Protein AF-C6H9Q2-F1 (afdb_monomer)

Mean predicted aligned error: 15.43 Å

Sequence (249 aa):
MHFGRDIPLNVTSSLKEGMNEISIAILWGSPEYNSKSSYAVALEILEYASLNRVRSLIQHQKSATSLDQIKHRLAGLNTDDDDISVVDDHITIDLVDPFMARVFDTPARTKFCPHMECFDIETFLMTRLSKASKGYGMAEDWKCPICGNDARPQSLIIDDFLVTVRRTLDEGKQLDVKAILVRPDGSWEPKTERNNNNNNNNRPSEPGMLKRKREDGLSITSPNNHGQQQLYPDRPSKQSSTPEVIELD

Radius of gyration: 29.66 Å; Cα contacts (8 Å, |Δi|>4): 229; chains: 1; bounding box: 78×49×86 Å

Structure (mmCIF, N/CA/C/O backbone):
data_AF-C6H9Q2-F1
#
_entry.id   AF-C6H9Q2-F1
#
loop_
_atom_site.group_PDB
_atom_site.id
_atom_site.type_symbol
_atom_site.label_atom_id
_atom_site.label_alt_id
_atom_site.label_comp_id
_atom_site.label_asym_id
_atom_site.label_entity_id
_atom_site.label_seq_id
_atom_site.pdbx_PDB_ins_code
_atom_site.Cartn_x
_atom_site.Cartn_y
_atom_site.Cartn_z
_atom_site.occupancy
_atom_site.B_iso_or_equiv
_atom_site.auth_seq_id
_atom_site.auth_comp_id
_atom_site.auth_asym_id
_atom_site.auth_atom_id
_atom_site.pdbx_PDB_model_num
ATOM 1 N N . MET A 1 1 ? 5.330 12.220 -17.090 1.00 35.50 1 MET A N 1
ATOM 2 C CA . MET A 1 1 ? 4.428 11.192 -17.654 1.00 35.50 1 MET A CA 1
ATOM 3 C C . MET A 1 1 ? 4.940 10.875 -19.040 1.00 35.50 1 MET A C 1
ATOM 5 O O . MET A 1 1 ? 4.732 11.666 -19.955 1.00 35.50 1 MET A O 1
ATOM 9 N N . HIS A 1 2 ? 5.705 9.793 -19.161 1.00 43.12 2 HIS A N 1
ATOM 10 C CA . HIS A 1 2 ? 6.201 9.314 -20.448 1.00 43.12 2 HIS A CA 1
ATOM 11 C C . HIS A 1 2 ? 5.107 8.414 -21.009 1.00 43.12 2 HIS A C 1
ATOM 13 O O . HIS A 1 2 ? 5.031 7.238 -20.674 1.00 43.12 2 HIS A O 1
ATOM 19 N N . PHE A 1 3 ? 4.202 8.984 -21.806 1.00 47.72 3 PHE A N 1
ATOM 20 C CA . PHE A 1 3 ? 3.152 8.224 -22.483 1.00 47.72 3 PHE A CA 1
ATOM 21 C C . PHE A 1 3 ? 3.778 7.280 -23.521 1.00 47.72 3 PHE A C 1
ATOM 23 O O . PHE A 1 3 ? 3.869 7.618 -24.697 1.00 47.72 3 PHE A O 1
ATOM 30 N N . GLY A 1 4 ? 4.263 6.121 -23.072 1.00 52.25 4 GLY A N 1
ATOM 31 C CA . GLY A 1 4 ? 4.613 4.961 -23.893 1.00 52.25 4 GLY A CA 1
ATOM 32 C C . GLY A 1 4 ? 5.696 5.138 -24.965 1.00 52.25 4 GLY A C 1
ATOM 33 O O . GLY A 1 4 ? 5.859 4.231 -25.773 1.00 52.25 4 GLY A O 1
ATOM 34 N N . ARG A 1 5 ? 6.418 6.267 -25.009 1.00 59.53 5 ARG A N 1
ATOM 35 C CA . ARG A 1 5 ? 7.476 6.511 -26.010 1.00 59.53 5 ARG A CA 1
ATOM 36 C C . ARG A 1 5 ? 8.813 5.855 -25.663 1.00 59.53 5 ARG A C 1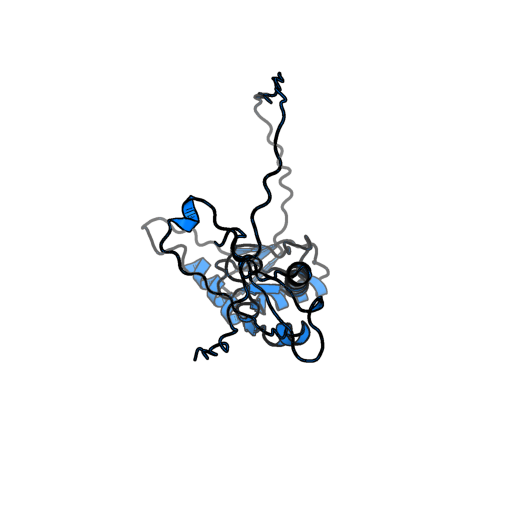
ATOM 38 O O . ARG A 1 5 ? 9.486 5.384 -26.570 1.00 59.53 5 ARG A O 1
ATOM 45 N N . ASP A 1 6 ? 9.143 5.762 -24.377 1.00 70.31 6 ASP A N 1
ATOM 46 C CA . ASP A 1 6 ? 10.471 5.349 -23.899 1.00 70.31 6 ASP A CA 1
ATOM 47 C C . ASP A 1 6 ? 10.375 4.059 -23.067 1.00 70.31 6 ASP A C 1
ATOM 49 O O . ASP A 1 6 ? 10.794 3.998 -21.912 1.00 70.31 6 ASP A O 1
ATOM 53 N N . ILE A 1 7 ? 9.724 3.034 -23.622 1.00 72.25 7 ILE A N 1
ATOM 54 C CA . ILE A 1 7 ? 9.545 1.755 -22.931 1.00 72.25 7 ILE A CA 1
ATOM 55 C C . ILE A 1 7 ? 10.798 0.884 -23.154 1.00 72.25 7 ILE A C 1
ATOM 57 O O . ILE A 1 7 ? 11.154 0.638 -24.309 1.00 72.25 7 ILE A O 1
ATOM 61 N N . PRO A 1 8 ? 11.458 0.380 -22.092 1.00 79.62 8 PRO A N 1
ATOM 62 C CA . PRO A 1 8 ? 12.656 -0.446 -22.227 1.00 79.62 8 PRO A CA 1
ATOM 63 C C . PRO A 1 8 ? 12.335 -1.769 -22.920 1.00 79.62 8 PRO A C 1
ATOM 65 O O . PRO A 1 8 ? 11.372 -2.431 -22.554 1.00 79.62 8 PRO A O 1
ATOM 68 N N . LEU A 1 9 ? 13.151 -2.194 -23.885 1.00 83.38 9 LEU A N 1
ATOM 69 C CA . LEU A 1 9 ? 12.973 -3.471 -24.579 1.00 83.38 9 LEU A CA 1
ATOM 70 C C . LEU A 1 9 ? 13.688 -4.604 -23.829 1.00 83.38 9 LEU A C 1
ATOM 72 O O . LEU A 1 9 ? 14.908 -4.581 -23.686 1.00 83.38 9 LEU A O 1
ATOM 76 N N . ASN A 1 10 ? 12.950 -5.637 -23.411 1.00 83.81 10 ASN A N 1
ATOM 77 C CA . ASN A 1 10 ? 13.569 -6.856 -22.890 1.00 83.81 10 ASN A CA 1
ATOM 78 C C . ASN A 1 10 ? 14.133 -7.695 -24.049 1.00 83.81 10 ASN A C 1
ATOM 80 O O . ASN A 1 10 ? 13.378 -8.267 -24.835 1.00 83.81 10 ASN A O 1
ATOM 84 N N . VAL A 1 11 ? 15.462 -7.779 -24.126 1.00 88.56 11 VAL A N 1
ATOM 85 C CA . VAL A 1 11 ? 16.187 -8.548 -25.149 1.00 88.56 11 VAL A CA 1
ATOM 86 C C . VAL A 1 11 ? 16.779 -9.856 -24.622 1.00 88.56 11 VAL A C 1
ATOM 88 O O . VAL A 1 11 ? 17.439 -10.556 -25.381 1.00 88.56 11 VAL A O 1
ATOM 91 N N . THR A 1 12 ? 16.545 -10.225 -23.354 1.00 88.69 12 THR A N 1
ATOM 92 C CA . THR A 1 12 ? 17.210 -11.363 -22.688 1.00 88.69 12 THR A CA 1
ATOM 93 C C . THR A 1 12 ? 17.071 -12.669 -23.471 1.00 88.69 12 THR A C 1
ATOM 95 O O . THR A 1 12 ? 18.031 -13.424 -23.571 1.00 88.69 12 THR A O 1
ATOM 98 N N . SER A 1 13 ? 15.904 -12.921 -24.069 1.00 89.88 13 SER A N 1
ATOM 99 C CA . SER A 1 13 ? 15.643 -14.137 -24.859 1.00 89.88 13 SER A CA 1
ATOM 100 C C . SER A 1 13 ? 16.361 -14.187 -26.215 1.00 89.88 13 SER A C 1
ATOM 102 O O . SER A 1 13 ? 16.471 -15.261 -26.801 1.00 89.88 13 SER A O 1
ATOM 104 N N . SER A 1 14 ? 16.863 -13.050 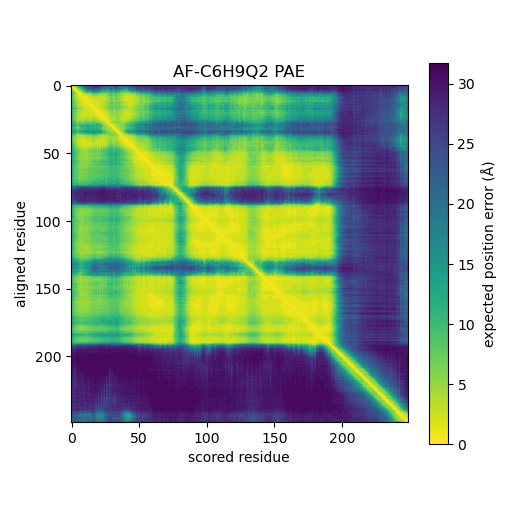-26.701 1.00 90.56 14 SER A N 1
ATOM 105 C CA . SER A 1 14 ? 17.593 -12.926 -27.969 1.00 90.56 14 SER A CA 1
ATOM 106 C C . SER A 1 14 ? 19.112 -12.984 -27.792 1.00 90.56 14 SER A C 1
ATOM 108 O O . SER A 1 14 ? 19.839 -13.019 -28.785 1.00 90.56 14 SER A O 1
ATOM 110 N N . LEU A 1 15 ? 19.602 -12.959 -26.549 1.00 91.31 15 LEU A N 1
ATOM 111 C CA . LEU A 1 15 ? 21.027 -13.017 -26.241 1.00 91.31 15 LEU A CA 1
ATOM 112 C C . LEU A 1 15 ? 21.529 -14.465 -26.252 1.00 91.31 15 LEU A C 1
ATOM 114 O O . LEU A 1 15 ? 20.826 -15.393 -25.855 1.00 91.31 15 LEU A O 1
ATOM 118 N N . LYS A 1 16 ? 22.782 -14.646 -26.669 1.00 93.75 16 LYS A N 1
ATOM 119 C CA . LYS A 1 16 ? 23.509 -15.923 -26.614 1.00 93.75 16 LYS A CA 1
ATOM 120 C C . LYS A 1 16 ? 24.782 -15.794 -25.785 1.00 93.75 16 LYS A C 1
ATOM 122 O O . LYS A 1 16 ? 25.284 -14.691 -25.576 1.00 93.75 16 LYS A O 1
ATOM 127 N N . GLU A 1 17 ? 25.324 -16.926 -25.351 1.00 93.25 17 GLU A N 1
ATOM 128 C CA . GLU A 1 17 ? 26.641 -16.961 -24.718 1.00 93.25 17 GLU A CA 1
ATOM 129 C C . GLU A 1 17 ? 27.721 -16.456 -25.694 1.00 93.25 17 GLU A C 1
ATOM 131 O O . GLU A 1 17 ? 27.736 -16.818 -26.875 1.00 93.25 17 GLU A O 1
ATOM 136 N N . GLY A 1 18 ? 28.615 -15.595 -25.202 1.00 93.31 18 GLY A N 1
ATOM 137 C CA . GLY A 1 18 ? 29.685 -14.984 -25.990 1.00 93.31 18 GLY A CA 1
ATOM 138 C C . GLY A 1 18 ? 29.321 -13.625 -26.598 1.00 93.31 18 GLY A C 1
ATOM 139 O O . GLY A 1 18 ? 28.537 -12.852 -26.046 1.00 93.31 18 GLY A O 1
ATOM 140 N N . MET A 1 19 ? 29.954 -13.294 -27.726 1.00 93.25 19 MET A N 1
ATOM 141 C CA . MET A 1 19 ? 29.803 -11.986 -28.364 1.00 93.25 19 MET A CA 1
ATOM 142 C C . MET A 1 19 ? 28.428 -11.858 -29.036 1.00 93.25 19 MET A C 1
ATOM 144 O O . MET A 1 19 ? 28.057 -12.658 -29.902 1.00 93.25 19 MET A O 1
ATOM 148 N N . ASN A 1 20 ? 27.686 -10.828 -28.631 1.00 93.81 20 ASN A N 1
ATOM 149 C CA . ASN A 1 20 ? 26.414 -10.425 -29.221 1.00 93.81 20 ASN A CA 1
ATOM 150 C C . ASN A 1 20 ? 26.630 -9.132 -30.019 1.00 93.81 20 ASN A C 1
ATOM 152 O O . ASN A 1 20 ? 27.333 -8.235 -29.559 1.00 93.81 20 ASN A O 1
ATOM 156 N N . GLU A 1 21 ? 26.026 -9.037 -31.201 1.00 93.12 21 GLU A N 1
ATOM 157 C CA . GLU A 1 21 ? 26.035 -7.827 -32.027 1.00 93.12 21 GLU A CA 1
ATOM 158 C C . GLU A 1 21 ? 24.661 -7.160 -31.936 1.00 93.12 21 GLU A C 1
ATOM 160 O O . GLU A 1 21 ? 23.638 -7.812 -32.150 1.00 93.12 21 GLU A O 1
ATOM 165 N N . ILE A 1 22 ? 24.636 -5.869 -31.599 1.00 89.69 22 ILE A N 1
ATOM 166 C CA . ILE A 1 22 ? 23.410 -5.072 -31.509 1.00 89.69 22 ILE A CA 1
ATOM 167 C C . ILE A 1 22 ? 23.459 -4.014 -32.607 1.00 89.69 22 ILE A C 1
ATOM 169 O O . ILE A 1 22 ? 24.333 -3.149 -32.606 1.00 89.69 22 ILE A O 1
ATOM 173 N N . SER A 1 23 ? 22.501 -4.065 -33.530 1.00 90.12 23 SER A N 1
ATOM 174 C CA . SER A 1 23 ? 22.334 -3.058 -34.579 1.00 90.12 23 SER A CA 1
ATOM 175 C C . SER A 1 23 ? 21.111 -2.196 -34.279 1.00 90.12 23 SER A C 1
ATOM 177 O O . SER A 1 23 ? 20.007 -2.711 -34.113 1.00 90.12 23 SER A O 1
ATOM 179 N N . ILE A 1 24 ? 21.298 -0.878 -34.232 1.00 86.88 24 ILE A N 1
ATOM 180 C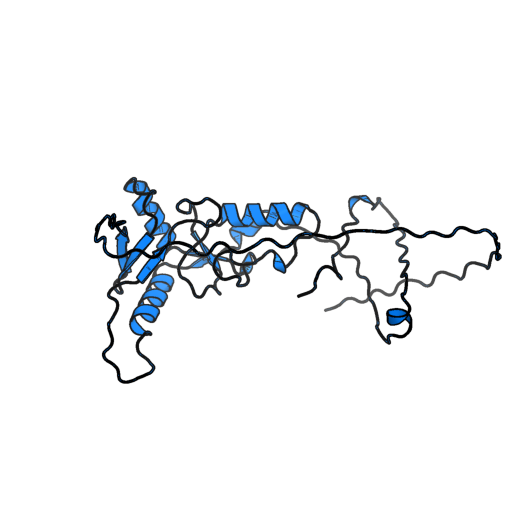 CA . ILE A 1 24 ? 20.225 0.091 -33.986 1.00 86.88 24 ILE A CA 1
ATOM 181 C C . ILE A 1 24 ? 19.947 0.829 -35.293 1.00 86.88 24 ILE A C 1
ATOM 183 O O . ILE A 1 24 ? 20.832 1.482 -35.845 1.00 86.88 24 ILE A O 1
ATOM 187 N N . ALA A 1 25 ? 18.713 0.738 -35.781 1.00 86.12 25 ALA A N 1
ATOM 188 C CA . ALA A 1 25 ? 18.245 1.487 -36.940 1.00 86.12 25 ALA A CA 1
ATOM 189 C C . ALA A 1 25 ? 17.204 2.514 -36.489 1.00 86.12 25 ALA A C 1
ATOM 191 O O . ALA A 1 25 ? 16.165 2.148 -35.940 1.00 86.12 25 ALA A O 1
ATOM 192 N N . ILE A 1 26 ? 17.481 3.797 -36.724 1.00 80.06 26 ILE A N 1
ATOM 193 C CA . ILE A 1 26 ? 16.557 4.886 -36.397 1.00 80.06 26 ILE A CA 1
ATOM 194 C C . ILE A 1 26 ? 15.863 5.330 -37.683 1.00 80.06 26 ILE A C 1
ATOM 196 O O . ILE A 1 26 ? 16.513 5.750 -38.641 1.00 80.06 26 ILE A O 1
ATOM 200 N N . LEU A 1 27 ? 14.536 5.226 -37.699 1.00 81.69 27 LEU A N 1
ATOM 201 C CA . LEU A 1 27 ? 13.697 5.666 -38.810 1.00 81.69 27 LEU A CA 1
ATOM 202 C C . LEU A 1 27 ? 13.157 7.064 -38.497 1.00 81.69 27 LEU A C 1
ATOM 204 O O . LEU A 1 27 ? 12.251 7.220 -37.682 1.00 81.69 27 LEU A O 1
ATOM 208 N N . TRP A 1 28 ? 13.738 8.081 -39.129 1.00 81.25 28 TRP A N 1
ATOM 209 C CA . TRP A 1 28 ? 13.386 9.482 -38.902 1.00 81.25 28 TRP A CA 1
ATOM 210 C C . TRP A 1 28 ? 12.170 9.903 -39.731 1.00 81.25 28 TRP A C 1
ATOM 212 O O . TRP A 1 28 ? 12.144 9.702 -40.946 1.00 81.25 28 TRP A O 1
ATOM 222 N N . GLY A 1 29 ? 11.187 10.539 -39.091 1.00 78.94 29 GLY A N 1
ATOM 223 C CA . GLY A 1 29 ? 10.161 11.314 -39.784 1.00 78.94 29 GLY A CA 1
ATOM 224 C C . GLY A 1 29 ? 10.672 12.706 -40.168 1.00 78.94 29 GLY A C 1
ATOM 225 O O . GLY A 1 29 ? 11.705 13.174 -39.685 1.00 78.94 29 GLY A O 1
ATOM 226 N N . SER A 1 30 ? 9.948 13.402 -41.050 1.00 75.12 30 SER A N 1
ATOM 227 C CA . SER A 1 30 ? 10.293 14.776 -41.460 1.00 75.12 30 SER A CA 1
ATOM 228 C C . SER A 1 30 ? 10.415 15.781 -40.292 1.00 75.12 30 SER A C 1
ATOM 230 O O . SER A 1 30 ? 11.273 16.662 -40.378 1.00 75.12 30 SER A O 1
ATOM 232 N N . PRO A 1 31 ? 9.610 15.696 -39.211 1.00 73.62 31 PRO A N 1
ATOM 233 C CA . PRO A 1 31 ? 9.773 16.545 -38.028 1.00 73.62 31 PRO A CA 1
ATOM 234 C C . PRO A 1 31 ? 11.037 16.231 -37.216 1.00 73.62 31 PRO A C 1
ATOM 236 O O . PRO A 1 31 ? 11.728 17.151 -36.785 1.00 73.62 31 PRO A O 1
ATOM 239 N N . GLU A 1 32 ? 11.351 14.950 -37.016 1.00 73.94 32 GLU A N 1
ATOM 240 C CA . GLU A 1 32 ? 12.472 14.493 -36.189 1.00 73.94 32 GLU A CA 1
ATOM 241 C C . GLU A 1 32 ? 13.815 14.675 -36.902 1.00 73.94 32 GLU A C 1
ATOM 243 O O . GLU A 1 32 ? 14.800 15.033 -36.271 1.00 73.94 32 GLU A O 1
ATOM 248 N N . TYR A 1 33 ? 13.849 14.526 -38.230 1.00 69.12 33 TYR A N 1
ATOM 249 C CA . TYR A 1 33 ? 15.051 14.786 -39.030 1.00 69.12 33 TYR A CA 1
ATOM 250 C C . TYR A 1 33 ? 15.525 16.245 -38.930 1.00 69.12 33 TYR A C 1
ATOM 252 O O . TYR A 1 33 ? 16.716 16.532 -39.014 1.00 69.12 33 TYR A O 1
ATOM 260 N N . ASN A 1 34 ? 14.583 17.177 -38.753 1.00 71.31 34 ASN A N 1
ATOM 261 C CA . ASN A 1 34 ? 14.873 18.602 -38.615 1.00 71.31 34 ASN A CA 1
ATOM 262 C C . ASN A 1 34 ? 14.981 19.051 -37.150 1.00 71.31 34 ASN A C 1
ATOM 264 O O . ASN A 1 34 ? 15.233 20.233 -36.891 1.00 71.31 34 ASN A O 1
ATOM 268 N N . SER A 1 35 ? 14.784 18.149 -36.183 1.00 74.19 35 SER A N 1
ATOM 269 C CA . SER A 1 35 ? 14.972 18.478 -34.777 1.00 74.19 35 SER A CA 1
ATOM 270 C C . SER A 1 35 ? 16.458 18.383 -34.415 1.00 74.19 35 SER A C 1
ATOM 272 O O . SER A 1 35 ? 17.199 17.536 -34.902 1.00 74.19 35 SER A O 1
ATOM 274 N N . LYS A 1 36 ? 16.925 19.261 -33.523 1.00 76.62 36 LYS A N 1
ATOM 275 C CA . LYS A 1 36 ? 18.276 19.173 -32.936 1.00 76.62 36 LYS A CA 1
ATOM 276 C C . LYS A 1 36 ? 18.321 18.173 -31.770 1.00 76.62 36 LYS A C 1
ATOM 278 O O . LYS A 1 36 ? 19.043 18.395 -30.802 1.00 76.62 36 LYS A O 1
ATOM 283 N N . SER A 1 37 ? 17.477 17.144 -31.795 1.00 78.19 37 SER A N 1
ATOM 284 C CA . SER A 1 37 ? 17.332 16.213 -30.677 1.00 78.19 37 SER A CA 1
ATOM 285 C C . SER A 1 37 ? 18.452 15.176 -30.695 1.00 78.19 37 SER A C 1
ATOM 287 O O . SER A 1 37 ? 18.689 14.528 -31.710 1.00 78.19 37 SER A O 1
ATOM 289 N N . SER A 1 38 ? 19.111 14.995 -29.553 1.00 79.94 38 SER A N 1
ATOM 290 C CA . SER A 1 38 ? 20.045 13.890 -29.330 1.00 79.94 38 SER A CA 1
ATOM 291 C C . SER A 1 38 ? 19.308 12.698 -28.730 1.00 79.94 38 SER A C 1
ATOM 293 O O . SER A 1 38 ? 18.418 12.872 -27.898 1.00 79.94 38 SER A O 1
ATOM 295 N N . TYR A 1 39 ? 19.708 11.494 -29.129 1.00 79.56 39 TYR A N 1
ATOM 296 C CA . TYR A 1 39 ? 19.169 10.233 -28.625 1.00 79.56 39 TYR A CA 1
ATOM 297 C C . TYR A 1 39 ? 20.320 9.397 -28.079 1.00 79.56 39 TYR A C 1
ATOM 299 O O . TYR A 1 39 ? 21.421 9.420 -28.630 1.00 79.56 39 TYR A O 1
ATOM 307 N N . ALA A 1 40 ? 20.056 8.658 -27.009 1.00 85.69 40 ALA A N 1
ATOM 308 C CA . ALA A 1 40 ? 20.995 7.728 -26.404 1.00 85.69 40 ALA A CA 1
ATOM 309 C C . ALA A 1 40 ? 20.314 6.371 -26.227 1.00 85.69 40 ALA A C 1
ATOM 311 O O . ALA A 1 40 ? 19.095 6.296 -26.062 1.00 85.69 40 ALA A O 1
ATOM 312 N N . VAL A 1 41 ? 21.108 5.305 -26.266 1.00 86.00 41 VAL A N 1
ATOM 313 C CA . VAL A 1 41 ? 20.663 3.940 -25.985 1.00 86.00 41 VAL A CA 1
ATOM 314 C C . VAL A 1 41 ? 21.606 3.353 -24.947 1.00 86.00 41 VAL A C 1
ATOM 316 O O . VAL A 1 41 ? 22.820 3.476 -25.084 1.00 86.00 41 VAL A O 1
ATOM 319 N N . ALA A 1 42 ? 21.037 2.719 -23.927 1.00 89.44 42 ALA A N 1
ATOM 320 C CA . ALA A 1 42 ? 21.767 1.984 -22.905 1.00 89.44 42 ALA A CA 1
ATOM 321 C C . ALA A 1 42 ? 21.306 0.523 -22.906 1.00 89.44 42 ALA A C 1
ATOM 323 O O . ALA A 1 42 ? 20.133 0.231 -23.151 1.00 89.44 42 ALA A O 1
ATOM 324 N N . LEU A 1 43 ? 22.241 -0.388 -22.641 1.00 88.69 43 LEU A N 1
ATOM 325 C CA . LEU A 1 43 ? 21.958 -1.792 -22.376 1.00 88.69 43 LEU A CA 1
ATOM 326 C C . LEU A 1 43 ? 22.285 -2.056 -20.910 1.00 88.69 43 LEU A C 1
ATOM 328 O O . LEU A 1 43 ? 23.428 -1.893 -20.495 1.00 88.69 43 LEU A O 1
ATOM 332 N N . GLU A 1 44 ? 21.285 -2.480 -20.148 1.00 88.12 44 GLU A N 1
ATOM 333 C CA . GLU A 1 44 ? 21.419 -2.730 -18.717 1.00 88.12 44 GLU A CA 1
ATOM 334 C C . GLU A 1 44 ? 21.111 -4.191 -18.399 1.00 88.12 44 GLU A C 1
ATOM 336 O O . GLU A 1 44 ? 20.209 -4.803 -18.979 1.00 88.12 44 GLU A O 1
ATOM 341 N N . ILE A 1 45 ? 21.857 -4.747 -17.447 1.00 86.75 45 ILE A N 1
ATOM 342 C CA . ILE A 1 45 ? 21.556 -6.042 -16.844 1.00 86.75 45 ILE A CA 1
ATOM 343 C C . ILE A 1 45 ? 20.837 -5.757 -15.532 1.00 86.75 45 ILE A C 1
ATOM 345 O O . ILE A 1 45 ? 21.385 -5.107 -14.646 1.00 86.75 45 ILE A O 1
ATOM 349 N N . LEU A 1 46 ? 19.605 -6.246 -15.417 1.00 82.94 46 LEU A N 1
ATOM 350 C CA . LEU A 1 46 ? 18.775 -6.040 -14.238 1.00 82.94 46 LEU A CA 1
ATOM 351 C C . LEU A 1 46 ? 18.683 -7.327 -13.422 1.00 82.94 46 LEU A C 1
ATOM 353 O O . LEU A 1 46 ? 18.407 -8.399 -13.961 1.00 82.94 46 LEU A O 1
ATOM 357 N N . GLU A 1 47 ? 18.846 -7.200 -12.108 1.00 80.75 47 GLU A N 1
ATOM 358 C CA . GLU A 1 47 ? 18.518 -8.247 -11.145 1.00 80.75 47 GLU A CA 1
ATOM 359 C C . GLU A 1 47 ? 17.228 -7.871 -10.408 1.00 80.75 47 GLU A C 1
ATOM 361 O O . GLU A 1 47 ? 17.081 -6.761 -9.891 1.00 80.75 47 GLU A O 1
ATOM 366 N N . TYR A 1 48 ? 16.272 -8.799 -10.351 1.00 77.94 48 TYR A N 1
ATOM 367 C CA . TYR A 1 48 ? 15.008 -8.579 -9.655 1.00 77.94 48 TYR A CA 1
ATOM 368 C C . TYR A 1 48 ? 15.074 -9.140 -8.237 1.00 77.94 48 TYR A C 1
ATOM 370 O O . TYR A 1 48 ? 15.312 -10.331 -8.033 1.00 77.94 48 TYR A O 1
ATOM 378 N N . ALA A 1 49 ? 14.785 -8.295 -7.247 1.00 81.44 49 ALA A N 1
ATOM 379 C CA . ALA A 1 49 ? 14.615 -8.755 -5.876 1.00 81.44 49 ALA A CA 1
ATOM 380 C C . ALA A 1 49 ? 13.446 -9.751 -5.786 1.00 81.44 49 ALA A C 1
ATOM 382 O O . ALA A 1 49 ? 12.357 -9.509 -6.312 1.00 81.44 49 ALA A O 1
ATOM 383 N N . SER A 1 50 ? 13.655 -10.860 -5.073 1.00 84.50 50 SER A N 1
ATOM 384 C CA . SER A 1 50 ? 12.579 -11.813 -4.795 1.00 84.50 50 SER A CA 1
ATOM 385 C C . SER A 1 50 ? 11.471 -11.160 -3.966 1.00 84.50 50 SER A C 1
ATOM 387 O O . SER A 1 50 ? 11.720 -10.243 -3.179 1.00 84.50 50 SER A O 1
ATOM 389 N N . LEU A 1 51 ? 10.243 -11.675 -4.071 1.00 84.12 51 LEU A N 1
ATOM 390 C CA . LEU A 1 51 ? 9.119 -11.180 -3.271 1.00 84.12 51 LEU A CA 1
ATOM 391 C C . LEU A 1 51 ? 9.428 -11.215 -1.765 1.00 84.12 51 LEU A C 1
ATOM 393 O O . LEU A 1 51 ? 9.128 -10.267 -1.050 1.00 84.12 51 LEU A O 1
ATOM 397 N N . ASN A 1 52 ? 10.103 -12.262 -1.287 1.00 87.44 52 ASN A N 1
ATOM 398 C CA . ASN A 1 52 ? 10.519 -12.362 0.114 1.00 87.44 52 ASN A CA 1
ATOM 399 C C . ASN A 1 52 ? 11.510 -11.260 0.504 1.00 87.44 52 ASN A C 1
ATOM 401 O O . ASN A 1 52 ? 11.405 -10.695 1.592 1.00 87.44 52 ASN A O 1
ATOM 405 N N . ARG A 1 53 ? 12.452 -10.928 -0.388 1.00 88.19 53 ARG A N 1
ATOM 406 C CA . ARG A 1 53 ? 13.398 -9.835 -0.158 1.00 88.19 53 ARG A CA 1
ATOM 407 C C . ARG A 1 53 ? 12.699 -8.480 -0.143 1.00 88.19 53 ARG A C 1
ATOM 409 O O . ARG A 1 53 ? 13.048 -7.639 0.676 1.00 88.19 53 ARG A O 1
ATOM 416 N N . VAL A 1 54 ? 11.720 -8.284 -1.022 1.00 87.81 54 VAL A N 1
ATOM 417 C CA . VAL A 1 54 ? 10.876 -7.085 -1.055 1.00 87.81 54 VAL A CA 1
ATOM 418 C C . VAL A 1 54 ? 10.079 -6.953 0.242 1.00 87.81 54 VAL A C 1
ATOM 420 O O . VAL A 1 54 ? 10.126 -5.900 0.869 1.00 87.81 54 VAL A O 1
ATOM 423 N N . ARG A 1 55 ? 9.421 -8.027 0.696 1.00 88.88 55 ARG A N 1
ATOM 424 C CA . ARG A 1 55 ? 8.673 -8.040 1.963 1.00 88.88 55 ARG A CA 1
ATOM 425 C C . ARG A 1 55 ? 9.554 -7.666 3.154 1.00 88.88 55 ARG A C 1
ATOM 427 O O . ARG A 1 55 ? 9.123 -6.884 3.989 1.00 88.88 55 ARG A O 1
ATOM 434 N N . SER A 1 56 ? 10.795 -8.158 3.212 1.00 89.06 56 SER A N 1
ATOM 435 C CA . SER A 1 56 ? 11.701 -7.849 4.328 1.00 89.06 56 SER A CA 1
ATOM 436 C C . SER A 1 56 ? 12.194 -6.399 4.370 1.00 89.06 56 SER A C 1
ATOM 438 O O . SER A 1 56 ? 12.789 -5.993 5.365 1.00 89.06 56 SER A O 1
ATOM 440 N N . LEU A 1 57 ? 11.967 -5.615 3.311 1.00 88.62 57 LEU A N 1
ATOM 441 C CA . LEU A 1 57 ? 12.277 -4.182 3.275 1.00 88.62 57 LEU A CA 1
ATOM 442 C C . LEU A 1 57 ? 11.124 -3.304 3.771 1.00 88.62 57 LEU A C 1
ATOM 444 O O . LEU A 1 57 ? 11.348 -2.127 4.053 1.00 88.62 57 LEU A O 1
ATOM 448 N N . ILE A 1 58 ? 9.909 -3.850 3.858 1.00 94.94 58 ILE A N 1
ATOM 449 C CA . ILE A 1 58 ? 8.725 -3.099 4.270 1.00 94.94 58 ILE A CA 1
ATOM 450 C C . ILE A 1 58 ? 8.803 -2.871 5.775 1.00 94.94 58 ILE A C 1
ATOM 452 O O . ILE A 1 58 ? 8.930 -3.808 6.563 1.00 94.94 58 ILE A O 1
ATOM 456 N N . GLN A 1 59 ? 8.760 -1.603 6.169 1.00 95.19 59 GLN A N 1
ATOM 457 C CA . GLN A 1 59 ? 8.904 -1.214 7.566 1.00 95.19 59 GLN A CA 1
ATOM 458 C C . GLN A 1 59 ? 7.563 -1.259 8.293 1.00 95.19 59 GLN A C 1
ATOM 460 O O . GLN A 1 59 ? 6.507 -1.068 7.696 1.00 95.19 59 GLN A O 1
ATOM 465 N N . HIS A 1 60 ? 7.616 -1.450 9.607 1.00 97.19 60 HIS A N 1
ATOM 466 C CA . HIS A 1 60 ? 6.452 -1.323 10.473 1.00 97.19 60 HIS A CA 1
ATOM 467 C C . HIS A 1 60 ? 6.356 0.099 11.026 1.00 97.19 60 HIS A C 1
ATOM 469 O O . HIS A 1 60 ? 7.313 0.620 11.608 1.00 97.19 60 HIS A O 1
ATOM 475 N N . GLN A 1 61 ? 5.191 0.720 10.862 1.00 97.75 61 GLN A N 1
ATOM 476 C CA . GLN A 1 61 ? 4.822 1.928 11.581 1.00 97.75 61 GLN A CA 1
ATOM 477 C C . GLN A 1 61 ? 4.159 1.526 12.896 1.00 97.75 61 GLN A C 1
ATOM 479 O O . GLN A 1 61 ? 3.111 0.885 12.905 1.00 97.75 61 GLN A O 1
ATOM 484 N N . LYS A 1 62 ? 4.756 1.960 14.008 1.00 98.12 62 LYS A N 1
ATOM 485 C CA . LYS A 1 62 ? 4.237 1.700 15.353 1.00 98.12 62 LYS A CA 1
ATOM 486 C C . LYS A 1 62 ? 2.846 2.306 15.528 1.00 98.12 62 LYS A C 1
ATOM 488 O O . LYS A 1 62 ? 2.612 3.440 15.110 1.00 98.12 62 LYS A O 1
ATOM 493 N N . SER A 1 63 ? 1.985 1.627 16.287 1.00 97.44 63 SER A N 1
ATOM 494 C CA . SER A 1 63 ? 0.622 2.093 16.576 1.00 97.44 63 SER A CA 1
ATOM 495 C C . SER A 1 63 ? 0.589 3.503 17.173 1.00 97.44 63 SER A C 1
ATOM 497 O O . SER A 1 63 ? -0.271 4.294 16.807 1.00 97.44 63 SER A O 1
ATOM 499 N N . ALA A 1 64 ? 1.554 3.852 18.035 1.00 96.81 64 ALA A N 1
ATOM 500 C CA . ALA A 1 64 ? 1.660 5.191 18.622 1.00 96.81 64 ALA A CA 1
ATOM 501 C C . ALA A 1 64 ? 1.759 6.294 17.554 1.00 96.81 64 ALA A C 1
ATOM 503 O O . ALA A 1 64 ? 1.077 7.306 17.655 1.00 96.81 64 ALA A O 1
ATOM 504 N N . THR A 1 65 ? 2.529 6.067 16.485 1.00 96.94 65 THR A N 1
ATOM 505 C CA . THR A 1 65 ? 2.663 7.022 15.379 1.00 96.94 65 THR A CA 1
ATOM 506 C C . THR A 1 65 ? 1.349 7.191 14.621 1.00 96.94 65 THR A C 1
ATOM 508 O O . THR A 1 65 ? 0.975 8.315 14.293 1.00 96.94 65 THR A O 1
ATOM 511 N N . SER A 1 66 ? 0.625 6.098 14.365 1.00 95.94 66 SER A N 1
ATOM 512 C CA . SER A 1 66 ? -0.699 6.157 13.732 1.00 95.94 66 SER A CA 1
ATOM 513 C C . SER A 1 66 ? -1.692 6.917 14.612 1.00 95.94 66 SER A C 1
ATOM 515 O O . SER A 1 66 ? -2.388 7.804 14.129 1.00 95.94 66 SER A O 1
ATOM 517 N N . LEU A 1 67 ? -1.707 6.640 15.917 1.00 95.81 67 LEU A N 1
ATOM 518 C CA . LEU A 1 67 ? -2.573 7.321 16.879 1.00 95.81 67 LEU A CA 1
ATOM 519 C C . LEU A 1 67 ? -2.257 8.817 16.996 1.00 95.81 67 LEU A C 1
ATOM 521 O O . LEU A 1 67 ? -3.179 9.626 17.056 1.00 95.81 67 LEU A O 1
ATOM 525 N N . ASP A 1 68 ? -0.984 9.209 16.970 1.00 94.75 68 ASP A N 1
ATOM 526 C CA . ASP A 1 68 ? -0.594 10.622 16.986 1.00 94.75 68 ASP A CA 1
ATOM 527 C C . ASP A 1 68 ? -1.037 11.351 15.707 1.00 94.75 68 ASP A C 1
ATOM 529 O O . ASP A 1 68 ? -1.521 12.481 15.777 1.00 94.75 68 ASP A O 1
ATOM 533 N N . GLN A 1 69 ? -0.973 10.691 14.543 1.00 93.69 69 GLN A N 1
ATOM 534 C CA . GLN A 1 69 ? -1.526 11.232 13.293 1.00 93.69 69 GLN A CA 1
ATOM 535 C C . GLN A 1 69 ? -3.047 11.418 13.375 1.00 93.69 69 GLN A C 1
ATOM 537 O O . GLN A 1 69 ? -3.566 12.423 12.892 1.00 93.69 69 GLN A O 1
ATOM 542 N N . ILE A 1 70 ? -3.765 10.478 13.995 1.00 92.38 70 ILE A N 1
ATOM 543 C CA . ILE A 1 70 ? -5.219 10.564 14.197 1.00 92.38 70 ILE A CA 1
ATOM 544 C C . ILE A 1 70 ? -5.564 11.723 15.133 1.00 92.38 70 ILE A C 1
ATOM 546 O O . ILE A 1 70 ? -6.390 12.565 14.785 1.00 92.38 70 ILE A O 1
ATOM 550 N N . LYS A 1 71 ? -4.878 11.823 16.277 1.00 91.50 71 LYS A N 1
ATOM 551 C CA . LYS A 1 71 ? -5.028 12.941 17.220 1.00 91.50 71 LYS A CA 1
ATOM 552 C C . LYS A 1 71 ? -4.794 14.283 16.542 1.00 91.50 71 LYS A C 1
ATOM 554 O O . LYS A 1 71 ? -5.582 15.202 16.730 1.00 91.50 71 LYS A O 1
ATOM 559 N N . HIS A 1 72 ? -3.745 14.389 15.726 1.00 89.06 72 HIS A N 1
ATOM 560 C CA . HIS A 1 72 ? -3.456 15.618 14.997 1.00 89.06 72 HIS A CA 1
ATOM 561 C C . HIS A 1 72 ? -4.560 15.966 13.991 1.00 89.06 72 HIS A C 1
ATOM 563 O O . HIS A 1 72 ? -4.886 17.137 13.844 1.00 89.06 72 HIS A O 1
ATOM 569 N N . ARG A 1 73 ? -5.164 14.990 13.299 1.00 88.19 73 ARG A N 1
ATOM 570 C CA . ARG A 1 73 ? -6.303 15.254 12.396 1.00 88.19 73 ARG A CA 1
ATOM 571 C C . ARG A 1 73 ? -7.523 15.767 13.153 1.00 88.19 73 ARG A C 1
ATOM 573 O O . ARG A 1 73 ? -8.140 16.725 12.709 1.00 88.19 73 ARG A O 1
ATOM 580 N N . LEU A 1 74 ? -7.827 15.161 14.298 1.00 86.88 74 LEU A N 1
ATOM 581 C CA . LEU A 1 74 ? -8.956 15.553 15.145 1.00 86.88 74 LEU A CA 1
ATOM 582 C C . LEU A 1 74 ? -8.741 16.931 15.790 1.00 86.88 74 LEU A C 1
ATOM 584 O O . LEU A 1 74 ? -9.682 17.703 15.928 1.00 86.88 74 LEU A O 1
ATOM 588 N N . ALA A 1 75 ? -7.495 17.274 16.131 1.00 81.69 75 ALA A N 1
ATOM 589 C CA . ALA A 1 75 ? -7.134 18.592 16.652 1.00 81.69 75 ALA A CA 1
ATOM 590 C C . ALA A 1 75 ? -7.019 19.672 15.556 1.00 81.69 75 ALA A C 1
ATOM 592 O O . ALA A 1 75 ? -7.333 20.832 15.809 1.00 81.69 75 ALA A O 1
ATOM 593 N N . GLY A 1 76 ? -6.560 19.293 14.358 1.00 63.16 76 GLY A N 1
ATOM 594 C CA . GLY A 1 76 ? -6.167 20.168 13.248 1.00 63.16 76 GLY A CA 1
ATOM 595 C C . GLY A 1 76 ? -7.268 20.522 12.246 1.00 63.16 76 GLY A C 1
ATOM 596 O O . GLY A 1 76 ? -6.986 21.217 11.277 1.00 63.16 76 GLY A O 1
ATOM 597 N N . LEU A 1 77 ? -8.519 20.124 12.485 1.00 57.44 77 LEU A N 1
ATOM 598 C CA . LEU A 1 77 ? -9.686 20.735 11.830 1.00 57.44 77 LEU A CA 1
ATOM 599 C C . LEU A 1 77 ? -9.945 22.190 12.306 1.00 57.44 77 LEU A C 1
ATOM 601 O O . LEU A 1 77 ? -10.958 22.768 11.939 1.00 57.44 77 LEU A O 1
ATOM 605 N N . ASN A 1 78 ? -9.044 22.785 13.109 1.00 52.09 78 ASN A N 1
ATOM 606 C CA . ASN A 1 78 ? -9.287 23.991 13.915 1.00 52.09 78 ASN A CA 1
ATOM 607 C C . ASN A 1 78 ? -8.230 25.112 13.775 1.00 52.09 78 ASN A C 1
ATOM 609 O O . ASN A 1 78 ? -7.954 25.790 14.764 1.00 52.09 78 ASN A O 1
A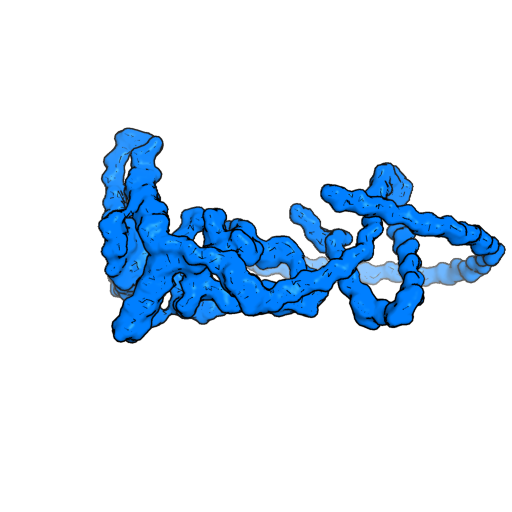TOM 613 N N . THR A 1 79 ? -7.568 25.304 12.626 1.00 48.16 79 THR A N 1
ATOM 614 C CA . THR A 1 79 ? -6.525 26.358 12.527 1.00 48.16 79 THR A CA 1
ATOM 615 C C . THR A 1 79 ? -6.708 27.406 11.439 1.00 48.16 79 THR A C 1
ATOM 617 O O . THR A 1 79 ? -5.775 28.165 11.224 1.00 48.16 79 THR A O 1
ATOM 620 N N . ASP A 1 80 ? -7.877 27.517 10.814 1.00 51.28 80 ASP A N 1
ATOM 621 C CA . ASP A 1 80 ? -8.238 28.722 10.062 1.00 51.28 80 ASP A CA 1
ATOM 622 C C . ASP A 1 80 ? -9.726 29.027 10.288 1.00 51.28 80 ASP A C 1
ATOM 624 O O . ASP A 1 80 ? -10.585 28.224 9.937 1.00 51.28 80 ASP A O 1
ATOM 628 N N . ASP A 1 81 ? -9.980 30.213 10.839 1.00 46.34 81 ASP A N 1
ATOM 629 C CA . ASP A 1 81 ? -11.263 30.911 10.996 1.00 46.34 81 ASP A CA 1
ATOM 630 C C . ASP A 1 81 ? -12.056 30.734 12.311 1.00 46.34 81 ASP A C 1
ATOM 632 O O . ASP A 1 81 ? -12.224 29.646 12.860 1.00 46.34 81 ASP A O 1
ATOM 636 N N . ASP A 1 82 ? -12.518 31.881 12.811 1.00 53.62 82 ASP A N 1
ATOM 637 C CA . ASP A 1 82 ? -13.142 32.183 14.110 1.00 53.62 82 ASP A CA 1
ATOM 638 C C . ASP A 1 82 ? -14.590 31.640 14.230 1.00 53.62 82 ASP A C 1
ATOM 640 O O . ASP A 1 82 ? -15.496 32.327 14.707 1.00 53.62 82 ASP A O 1
ATOM 644 N N . ASP A 1 83 ? -14.835 30.397 13.811 1.00 52.28 83 ASP A N 1
ATOM 645 C CA . ASP A 1 83 ? -16.160 29.768 13.846 1.00 52.28 83 ASP A CA 1
ATOM 646 C C . ASP A 1 83 ? -16.215 28.569 14.807 1.00 52.28 83 ASP A C 1
ATOM 648 O O . ASP A 1 83 ? -15.268 27.798 14.956 1.00 52.28 83 ASP A O 1
ATOM 652 N N . ILE A 1 84 ? -17.358 28.425 15.490 1.00 48.81 84 ILE A N 1
ATOM 653 C CA . ILE A 1 84 ? -17.691 27.331 16.420 1.00 48.81 84 ILE A CA 1
ATOM 654 C C . ILE A 1 84 ? -17.195 25.979 15.876 1.00 48.81 84 ILE A C 1
ATOM 656 O O . ILE A 1 84 ? -17.736 25.439 14.910 1.00 48.81 84 ILE A O 1
ATOM 660 N N . SER A 1 85 ? -16.175 25.414 16.524 1.00 51.41 85 SER A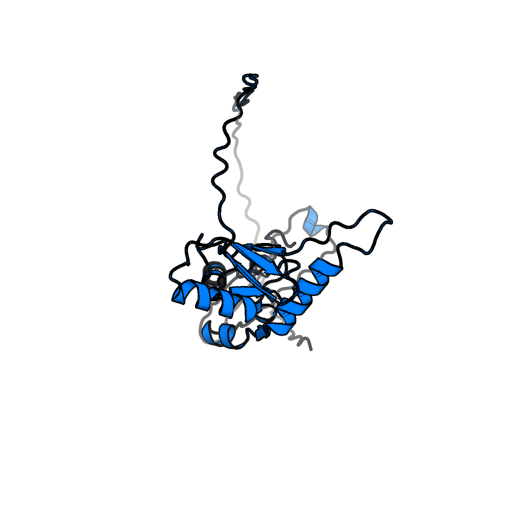 N 1
ATOM 661 C CA . SER A 1 85 ? -15.592 24.141 16.121 1.00 51.41 85 SER A CA 1
ATOM 662 C C . SER A 1 85 ? -16.435 22.972 16.622 1.00 51.41 85 SER A C 1
ATOM 664 O O . SER A 1 85 ? -16.579 22.725 17.822 1.00 51.41 85 SER A O 1
ATOM 666 N N . VAL A 1 86 ? -16.987 22.206 15.683 1.00 53.34 86 VAL A N 1
ATOM 667 C CA . VAL A 1 86 ? -17.469 20.854 15.968 1.00 53.34 86 VAL A CA 1
ATOM 668 C C . VAL A 1 86 ? -16.228 19.974 16.071 1.00 53.34 86 VAL A C 1
ATOM 670 O O . VAL A 1 86 ? -15.672 19.555 15.059 1.00 53.34 86 VAL A O 1
ATOM 673 N N . VAL A 1 87 ? -15.757 19.732 17.296 1.00 61.16 87 VAL A N 1
ATOM 674 C CA . VAL A 1 87 ? -14.746 18.700 17.545 1.00 61.16 87 VAL A CA 1
ATOM 675 C C . VAL A 1 87 ? -15.402 17.367 17.212 1.00 61.16 87 VAL A C 1
ATOM 677 O O . VAL A 1 87 ? -16.254 16.897 17.967 1.00 61.16 87 VAL A O 1
ATOM 680 N N . ASP A 1 88 ? -15.046 16.791 16.066 1.00 70.44 88 ASP A N 1
ATOM 681 C CA . ASP A 1 88 ? -15.436 15.420 15.763 1.00 70.44 88 ASP A CA 1
ATOM 682 C C . ASP A 1 88 ? -14.828 14.524 16.849 1.00 70.44 88 ASP A C 1
ATOM 684 O O . ASP A 1 88 ? -13.644 14.634 17.184 1.00 70.44 88 ASP A O 1
ATOM 688 N N . ASP A 1 89 ? -15.646 13.690 17.484 1.00 87.75 89 ASP A N 1
ATOM 689 C CA . ASP A 1 89 ? -15.204 12.870 18.613 1.00 87.75 89 ASP A CA 1
ATOM 690 C C . ASP A 1 89 ? -14.436 11.624 18.149 1.00 87.75 89 ASP A C 1
ATOM 692 O O . ASP A 1 89 ? -13.860 10.903 18.970 1.00 87.75 89 ASP A O 1
ATOM 696 N N . HIS A 1 90 ? -14.408 11.382 16.837 1.00 92.50 90 HIS A N 1
ATOM 697 C CA . HIS A 1 90 ? -13.735 10.263 16.202 1.00 92.50 90 HIS A CA 1
ATOM 698 C C . HIS A 1 90 ? -13.413 10.544 14.726 1.00 92.50 90 HIS A C 1
ATOM 700 O O . HIS A 1 90 ? -13.993 11.420 14.099 1.00 92.50 90 HIS A O 1
ATOM 706 N N . ILE A 1 91 ? -12.507 9.759 14.139 1.00 94.00 91 ILE A N 1
ATOM 707 C CA . ILE A 1 91 ? -12.415 9.611 12.680 1.00 94.00 91 ILE A CA 1
ATOM 708 C C . ILE A 1 91 ? -13.022 8.278 12.258 1.00 94.00 91 ILE A C 1
ATOM 710 O O . ILE A 1 91 ? -12.906 7.284 12.974 1.00 94.00 91 ILE A O 1
ATOM 714 N N . THR A 1 92 ? -13.627 8.224 11.075 1.00 96.25 92 THR A N 1
ATOM 715 C CA . THR A 1 92 ? -13.933 6.940 10.430 1.00 96.25 92 THR A CA 1
ATOM 716 C C . THR A 1 92 ? -12.706 6.466 9.646 1.00 96.25 92 THR A C 1
ATOM 718 O O . THR A 1 92 ? -12.124 7.260 8.913 1.00 96.25 92 THR A O 1
ATOM 721 N N . ILE A 1 93 ? -12.335 5.188 9.770 1.00 97.69 93 ILE A N 1
ATOM 722 C CA . ILE A 1 93 ? -11.339 4.530 8.907 1.00 97.69 93 ILE A CA 1
ATOM 723 C C . ILE A 1 93 ? -11.992 3.327 8.231 1.00 97.69 93 ILE A C 1
ATOM 725 O O . ILE A 1 93 ? -12.476 2.423 8.919 1.00 97.69 93 ILE A O 1
ATOM 729 N N . ASP A 1 94 ? -11.957 3.292 6.900 1.00 97.81 94 ASP A N 1
ATOM 730 C CA . ASP A 1 94 ? -12.382 2.129 6.124 1.00 97.81 94 ASP A CA 1
ATOM 731 C C . ASP A 1 94 ? -11.323 1.015 6.171 1.00 97.81 94 ASP A C 1
ATOM 733 O O . ASP A 1 94 ? -10.117 1.242 6.035 1.00 97.81 94 ASP A O 1
ATOM 737 N N . LEU A 1 95 ? -11.789 -0.219 6.364 1.00 98.25 95 LEU A N 1
ATOM 738 C CA . LEU A 1 95 ? -10.960 -1.420 6.492 1.00 98.25 95 LEU A CA 1
ATOM 739 C C . LEU A 1 95 ? -10.960 -2.291 5.229 1.00 98.25 95 LEU A C 1
ATOM 741 O O . LEU A 1 95 ? -10.210 -3.264 5.147 1.00 98.25 95 LEU A O 1
ATOM 745 N N . VAL A 1 96 ? -11.828 -1.985 4.262 1.00 97.62 96 VAL A N 1
ATOM 746 C CA . VAL A 1 96 ? -12.019 -2.796 3.056 1.00 97.62 96 VAL A CA 1
ATOM 747 C C . VAL A 1 96 ? -10.872 -2.569 2.077 1.00 97.62 96 VAL A C 1
ATOM 749 O O . VAL A 1 96 ? -10.657 -1.460 1.594 1.00 97.62 96 VAL A O 1
ATOM 752 N N . ASP A 1 97 ? -10.171 -3.645 1.734 1.00 97.94 97 ASP A N 1
ATOM 753 C CA . ASP A 1 97 ? -9.128 -3.616 0.723 1.00 97.94 97 ASP A CA 1
ATOM 754 C C . ASP A 1 97 ? -9.720 -3.373 -0.683 1.00 97.94 97 ASP A C 1
ATOM 756 O O . ASP A 1 97 ? -10.647 -4.086 -1.094 1.00 97.94 97 ASP A O 1
ATOM 760 N N . PRO A 1 98 ? -9.170 -2.422 -1.465 1.00 96.31 98 PRO A N 1
ATOM 761 C CA . PRO A 1 98 ? -9.669 -2.094 -2.800 1.00 96.31 98 PRO A CA 1
ATOM 762 C C . PRO A 1 98 ? -9.529 -3.217 -3.839 1.00 96.31 98 PRO A C 1
ATOM 764 O O . PRO A 1 98 ? -10.146 -3.123 -4.900 1.00 96.31 98 PRO A O 1
ATOM 767 N N . PHE A 1 99 ? -8.728 -4.259 -3.589 1.00 93.81 99 PHE A N 1
ATOM 768 C CA . PHE A 1 99 ? -8.526 -5.361 -4.536 1.00 93.81 99 PHE A CA 1
ATOM 769 C C . PHE A 1 99 ? -9.350 -6.603 -4.188 1.00 93.81 99 PHE A C 1
ATOM 771 O O . PHE A 1 99 ? -9.847 -7.283 -5.083 1.00 93.81 99 PHE A O 1
ATOM 778 N N . MET A 1 100 ? -9.497 -6.903 -2.900 1.00 95.00 100 MET A N 1
ATOM 779 C CA . MET A 1 100 ? -10.181 -8.089 -2.396 1.00 95.00 100 MET A CA 1
ATOM 780 C C . MET A 1 100 ? -11.650 -7.831 -2.047 1.00 95.00 100 MET A C 1
ATOM 782 O O . MET A 1 100 ? -12.390 -8.794 -1.852 1.00 95.00 100 MET A O 1
ATOM 786 N N . ALA A 1 101 ? -12.070 -6.563 -1.935 1.00 94.94 101 ALA A N 1
ATOM 787 C CA . ALA A 1 101 ? -13.419 -6.161 -1.517 1.00 94.94 101 ALA A CA 1
ATOM 788 C C . ALA A 1 101 ? -13.858 -6.764 -0.163 1.00 94.94 101 ALA A C 1
ATOM 790 O O . ALA A 1 101 ? -15.044 -6.972 0.096 1.00 94.94 101 ALA A O 1
ATOM 791 N N . ARG A 1 102 ? -12.885 -7.031 0.713 1.00 95.94 102 ARG A N 1
ATOM 792 C CA . ARG A 1 102 ? -13.045 -7.492 2.099 1.00 95.94 102 ARG A CA 1
ATOM 793 C C . ARG A 1 102 ? -11.978 -6.838 2.968 1.00 95.94 102 ARG A C 1
ATOM 795 O O . ARG A 1 102 ? -11.058 -6.222 2.437 1.00 95.94 102 ARG A O 1
ATOM 802 N N . VAL A 1 103 ? -12.068 -7.008 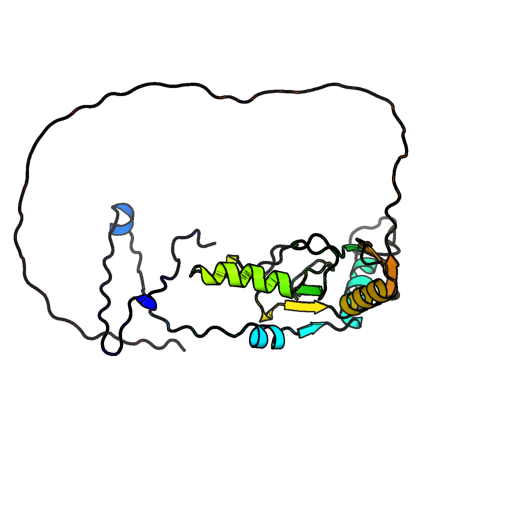4.282 1.00 97.19 103 VAL A N 1
ATOM 803 C CA . VAL A 1 103 ? -11.025 -6.533 5.197 1.00 97.19 103 VAL A CA 1
ATOM 804 C C . VAL A 1 103 ? -9.661 -7.128 4.812 1.00 97.19 103 VAL A C 1
ATOM 806 O O . VAL A 1 103 ? -9.566 -8.329 4.532 1.00 97.19 103 VAL A O 1
ATOM 809 N N . PHE A 1 104 ? -8.627 -6.278 4.769 1.00 97.94 104 PHE A N 1
ATOM 810 C CA . PHE A 1 104 ? -7.241 -6.677 4.492 1.00 97.94 104 PHE A CA 1
ATOM 811 C C . PHE A 1 104 ? -6.746 -7.762 5.463 1.00 97.94 104 PHE A C 1
ATOM 813 O O . PHE A 1 104 ? -7.199 -7.838 6.607 1.00 97.94 104 PHE A O 1
ATOM 820 N N . ASP A 1 105 ? -5.786 -8.589 5.041 1.00 97.81 105 ASP A N 1
ATOM 821 C CA . ASP A 1 105 ? -5.126 -9.534 5.951 1.00 97.81 105 ASP A CA 1
ATOM 822 C C . ASP A 1 105 ? -3.898 -8.893 6.590 1.00 97.81 105 ASP A C 1
ATOM 824 O O . ASP A 1 105 ? -3.691 -9.007 7.797 1.00 97.81 105 ASP A O 1
ATOM 828 N N . THR A 1 106 ? -3.105 -8.170 5.797 1.00 97.88 106 THR A N 1
ATOM 829 C CA . THR A 1 106 ? -1.973 -7.380 6.295 1.00 97.88 106 THR A CA 1
ATOM 830 C C . THR A 1 106 ? -2.095 -5.932 5.812 1.00 97.88 106 THR A C 1
ATOM 832 O O . THR A 1 106 ? -1.834 -5.667 4.634 1.00 97.88 106 THR A O 1
ATOM 835 N N . PRO A 1 107 ? -2.487 -4.989 6.694 1.00 98.31 107 PRO A N 1
ATOM 836 C CA . PRO A 1 107 ? -2.684 -3.596 6.323 1.00 98.31 107 PRO A CA 1
ATOM 837 C C . PRO A 1 107 ? -1.367 -2.933 5.972 1.00 98.31 107 PRO A C 1
ATOM 839 O O . PRO A 1 107 ? -0.463 -2.831 6.805 1.00 98.31 107 PRO A O 1
ATOM 842 N N . ALA A 1 108 ? -1.301 -2.408 4.759 1.00 98.25 108 ALA A N 1
ATOM 843 C CA . ALA A 1 108 ? -0.238 -1.534 4.337 1.00 98.25 108 ALA A CA 1
ATOM 844 C C . ALA A 1 108 ? -0.763 -0.259 3.693 1.00 98.25 108 ALA A C 1
ATOM 846 O O . ALA A 1 108 ? -1.829 -0.200 3.079 1.00 98.25 108 ALA A O 1
ATOM 847 N N . ARG A 1 109 ? 0.062 0.772 3.803 1.00 97.81 109 ARG A N 1
ATOM 848 C CA . ARG A 1 109 ? -0.064 2.019 3.057 1.00 97.81 109 ARG A CA 1
ATOM 849 C C . ARG A 1 109 ? 1.329 2.555 2.769 1.00 97.81 109 ARG A C 1
ATOM 851 O O . ARG A 1 109 ? 2.333 1.943 3.124 1.00 97.81 109 ARG A O 1
ATOM 858 N N . THR A 1 110 ? 1.419 3.690 2.095 1.00 96.94 110 THR A N 1
ATOM 859 C CA . THR A 1 110 ? 2.709 4.350 1.868 1.00 96.94 110 THR A CA 1
ATOM 860 C C . THR A 1 110 ? 2.955 5.384 2.959 1.00 96.94 110 THR A C 1
ATOM 862 O O . THR A 1 110 ? 2.014 6.007 3.452 1.00 96.94 110 THR A O 1
ATOM 865 N N . LYS A 1 111 ? 4.221 5.648 3.291 1.00 96.25 111 LYS A N 1
ATOM 866 C CA . LYS A 1 111 ? 4.600 6.742 4.207 1.00 96.25 111 LYS A CA 1
ATOM 867 C C . LYS A 1 111 ? 4.194 8.139 3.712 1.00 96.25 111 LYS A C 1
ATOM 869 O O . LYS A 1 111 ? 4.284 9.108 4.454 1.00 96.25 111 LYS A O 1
ATOM 874 N N . PHE A 1 112 ? 3.765 8.240 2.454 1.00 96.19 112 PHE A N 1
ATOM 875 C CA . PHE A 1 112 ? 3.292 9.465 1.815 1.00 96.19 112 PHE A CA 1
ATOM 876 C C . PHE A 1 112 ? 1.760 9.554 1.769 1.00 96.19 112 PHE A C 1
ATOM 878 O O . PHE A 1 112 ? 1.222 10.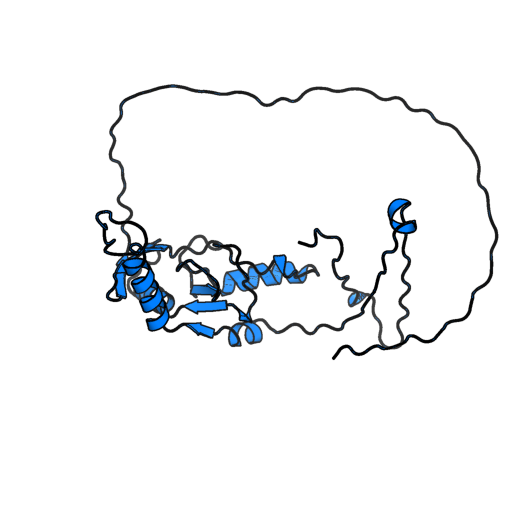486 1.175 1.00 96.19 112 PHE A O 1
ATOM 885 N N . CYS A 1 113 ? 1.035 8.574 2.313 1.00 97.38 113 CYS A N 1
ATOM 886 C CA . CYS A 1 113 ? -0.423 8.564 2.268 1.00 97.38 113 CYS A CA 1
ATOM 887 C C . CYS A 1 113 ? -1.002 9.653 3.191 1.00 97.38 113 CYS A C 1
ATOM 889 O O . CYS A 1 113 ? -0.747 9.621 4.398 1.00 97.38 113 CYS A O 1
ATOM 891 N N . PRO A 1 114 ? -1.841 10.573 2.671 1.00 95.00 114 PRO A N 1
ATOM 892 C CA . PRO A 1 114 ? -2.564 11.543 3.491 1.00 95.00 114 PRO A CA 1
ATOM 893 C C . PRO A 1 114 ? -3.785 10.918 4.177 1.00 95.00 114 PRO A C 1
ATOM 895 O O . PRO A 1 114 ? -4.481 11.584 4.930 1.00 95.00 114 PRO A O 1
ATOM 898 N N . HIS A 1 115 ? -4.066 9.641 3.943 1.00 96.00 115 HIS A N 1
ATOM 899 C CA . HIS A 1 115 ? -5.228 8.899 4.430 1.00 96.00 115 HIS A CA 1
ATOM 900 C C . HIS A 1 115 ? -4.779 7.826 5.441 1.00 96.00 115 HIS A C 1
ATOM 902 O O . HIS A 1 115 ? -3.595 7.475 5.455 1.00 96.00 115 HIS A O 1
ATOM 908 N N . MET A 1 116 ? -5.676 7.341 6.304 1.00 96.44 116 MET A N 1
ATOM 909 C CA . MET A 1 116 ? -5.340 6.332 7.332 1.00 96.44 116 MET A CA 1
ATOM 910 C C . MET A 1 116 ? -5.683 4.903 6.896 1.00 96.44 116 MET A C 1
ATOM 912 O O . MET A 1 116 ? -5.164 3.943 7.456 1.00 96.44 116 MET A O 1
ATOM 916 N N . GLU A 1 117 ? -6.520 4.772 5.875 1.00 98.06 117 GLU A N 1
ATOM 917 C CA . GLU A 1 117 ? -6.956 3.525 5.263 1.00 98.06 117 GLU A CA 1
ATOM 918 C C . GLU A 1 117 ? -5.757 2.753 4.709 1.00 98.06 117 GLU A C 1
ATOM 920 O O . GLU A 1 117 ? -4.791 3.335 4.198 1.00 98.06 117 GLU A O 1
ATOM 925 N N . CYS A 1 118 ? -5.843 1.430 4.786 1.00 98.50 118 CYS A N 1
ATOM 926 C CA . CYS A 1 118 ? -4.834 0.519 4.268 1.00 98.50 118 CYS A CA 1
ATOM 927 C C . CYS A 1 118 ? -5.413 -0.377 3.175 1.00 98.50 118 CYS A C 1
ATOM 929 O O . CYS A 1 118 ? -6.612 -0.634 3.114 1.00 98.50 118 CYS A O 1
ATOM 931 N N . PHE A 1 119 ? -4.522 -0.874 2.331 1.00 98.44 119 PHE A N 1
ATOM 932 C CA . PHE A 1 119 ? -4.772 -1.964 1.399 1.00 98.44 119 PHE A CA 1
ATOM 933 C C . PHE A 1 119 ? -3.981 -3.197 1.844 1.00 98.44 119 PHE A C 1
ATOM 935 O O . PHE A 1 119 ? -3.070 -3.108 2.669 1.00 98.44 119 PHE A O 1
ATOM 942 N N . ASP A 1 120 ? -4.316 -4.357 1.300 1.00 98.06 120 ASP A N 1
ATOM 943 C CA . ASP A 1 120 ? -3.623 -5.601 1.592 1.00 98.06 120 ASP A CA 1
ATOM 944 C C . ASP A 1 120 ? -2.288 -5.672 0.847 1.00 98.06 120 ASP A C 1
ATOM 946 O O . ASP A 1 120 ? -2.227 -5.608 -0.388 1.00 98.06 120 ASP A O 1
ATOM 950 N N . ILE A 1 121 ? -1.196 -5.788 1.607 1.00 96.38 121 ILE A N 1
ATOM 951 C CA . ILE A 1 121 ? 0.154 -5.720 1.037 1.00 96.38 121 ILE A CA 1
ATOM 952 C C . ILE A 1 121 ? 0.442 -6.859 0.062 1.00 96.38 121 ILE A C 1
ATOM 954 O O . ILE A 1 121 ? 1.110 -6.653 -0.952 1.00 96.38 121 ILE A O 1
ATOM 958 N N . GLU A 1 122 ? -0.062 -8.056 0.349 1.00 94.19 122 GLU A N 1
ATOM 959 C CA . GLU A 1 122 ? 0.233 -9.240 -0.443 1.00 94.19 122 GLU A CA 1
ATOM 960 C C . GLU A 1 122 ? -0.448 -9.143 -1.806 1.00 94.19 122 GLU A C 1
ATOM 962 O O . GLU A 1 122 ? 0.187 -9.284 -2.856 1.00 94.19 122 GLU A O 1
ATOM 967 N N . THR A 1 123 ? -1.730 -8.785 -1.785 1.00 94.69 123 THR A N 1
ATOM 968 C CA . THR A 1 123 ? -2.527 -8.572 -2.991 1.00 94.69 123 THR A CA 1
ATOM 969 C C . THR A 1 123 ? -1.978 -7.419 -3.832 1.00 94.69 123 THR A C 1
ATOM 971 O O . THR A 1 123 ? -1.889 -7.525 -5.063 1.00 94.69 123 THR A O 1
ATOM 974 N N . PHE A 1 124 ? -1.535 -6.335 -3.185 1.00 94.44 124 PHE A N 1
ATOM 975 C CA . PHE A 1 124 ? -0.891 -5.212 -3.861 1.00 94.44 124 PHE A CA 1
ATOM 976 C C . PHE A 1 124 ? 0.382 -5.645 -4.603 1.00 94.44 124 PHE A C 1
ATOM 978 O O . PHE A 1 124 ? 0.501 -5.397 -5.809 1.00 94.44 124 PHE A O 1
ATOM 985 N N . LEU A 1 125 ? 1.310 -6.334 -3.926 1.00 91.81 125 LEU A N 1
ATOM 986 C CA . LEU A 1 125 ? 2.567 -6.787 -4.529 1.00 91.81 125 LEU A CA 1
ATOM 987 C C . LEU A 1 125 ? 2.321 -7.754 -5.692 1.00 91.81 125 LEU A C 1
ATOM 989 O O . LEU A 1 125 ? 2.873 -7.554 -6.775 1.00 91.81 125 LEU A O 1
ATOM 993 N N . MET A 1 126 ? 1.441 -8.743 -5.519 1.00 89.38 126 MET A N 1
ATOM 994 C CA . MET A 1 126 ? 1.098 -9.700 -6.579 1.00 89.38 126 MET A CA 1
ATOM 995 C C . MET A 1 126 ? 0.512 -9.011 -7.814 1.00 89.38 126 MET A C 1
ATOM 997 O O . MET A 1 126 ? 0.911 -9.294 -8.949 1.00 89.38 126 MET A O 1
ATOM 1001 N N . THR A 1 127 ? -0.375 -8.034 -7.609 1.00 86.88 127 THR A N 1
ATOM 1002 C CA . THR A 1 127 ? -0.975 -7.273 -8.709 1.00 86.88 127 THR A CA 1
ATOM 1003 C C . THR A 1 127 ? 0.082 -6.494 -9.496 1.00 86.88 127 THR A C 1
ATOM 1005 O O . THR A 1 127 ? 0.008 -6.441 -10.724 1.00 86.88 127 THR A O 1
ATOM 1008 N N . ARG A 1 128 ? 1.094 -5.908 -8.840 1.00 85.50 128 ARG A N 1
ATOM 1009 C CA . ARG A 1 128 ? 2.165 -5.158 -9.529 1.00 85.50 128 ARG A CA 1
ATOM 1010 C C . ARG A 1 128 ? 3.201 -6.063 -10.189 1.00 85.50 128 ARG A C 1
ATOM 1012 O O . ARG A 1 128 ? 3.600 -5.797 -11.321 1.00 85.50 128 ARG A O 1
ATOM 1019 N N . LEU A 1 129 ? 3.566 -7.171 -9.550 1.00 79.50 129 LEU A N 1
ATOM 1020 C CA . LEU A 1 129 ? 4.491 -8.149 -10.127 1.00 79.50 129 LEU A CA 1
ATOM 1021 C C . LEU A 1 129 ? 3.912 -8.826 -11.374 1.00 79.50 129 LEU A C 1
ATOM 1023 O O . LEU A 1 129 ? 4.627 -9.007 -12.358 1.00 79.50 129 LEU A O 1
ATOM 1027 N N . SER A 1 130 ? 2.606 -9.115 -11.391 1.00 71.81 130 SER A N 1
ATOM 1028 C CA . SER A 1 130 ? 1.945 -9.662 -12.585 1.00 71.81 130 SER A CA 1
ATOM 1029 C C . SER A 1 130 ? 2.056 -8.725 -13.797 1.00 71.81 130 SER A C 1
ATOM 1031 O O . SER A 1 130 ? 2.217 -9.183 -14.928 1.00 71.81 130 SER A O 1
ATOM 1033 N N . LYS A 1 131 ? 2.053 -7.406 -13.578 1.00 65.81 131 LYS A N 1
ATOM 1034 C CA . LYS A 1 131 ? 2.280 -6.417 -14.638 1.00 65.81 131 LYS A CA 1
ATOM 1035 C C . LYS A 1 131 ? 3.749 -6.339 -15.043 1.00 65.81 131 LYS A C 1
ATOM 1037 O O . LYS A 1 131 ? 4.037 -6.307 -16.235 1.00 65.81 131 LYS A O 1
ATOM 1042 N N . ALA A 1 132 ? 4.667 -6.397 -14.078 1.00 61.19 132 ALA A N 1
ATOM 1043 C CA . ALA A 1 132 ? 6.104 -6.412 -14.345 1.00 61.19 132 ALA A CA 1
ATOM 1044 C C . ALA A 1 132 ? 6.536 -7.632 -15.178 1.00 61.19 132 ALA A C 1
ATOM 1046 O O . ALA A 1 132 ? 7.386 -7.505 -16.057 1.00 61.19 132 ALA A O 1
ATOM 1047 N N . SER A 1 133 ? 5.883 -8.786 -14.986 1.00 55.72 133 SER A N 1
ATOM 1048 C CA . SER A 1 133 ? 6.127 -10.001 -15.780 1.00 55.72 133 SER A CA 1
ATOM 1049 C C . SER A 1 133 ? 5.798 -9.859 -17.276 1.00 55.72 133 SER A C 1
ATOM 1051 O O . SER A 1 133 ? 6.240 -10.675 -18.079 1.00 55.72 133 SER A O 1
ATOM 1053 N N . LYS A 1 134 ? 5.089 -8.792 -17.678 1.00 56.53 134 LYS A N 1
ATOM 1054 C CA . LYS A 1 134 ? 4.838 -8.444 -19.087 1.00 56.53 134 LYS A CA 1
ATOM 1055 C C . LYS A 1 134 ? 5.961 -7.607 -19.717 1.00 56.53 134 LYS A C 1
ATOM 1057 O O . LYS A 1 134 ? 5.767 -7.061 -20.796 1.00 56.53 134 LYS A O 1
ATOM 1062 N N . GLY A 1 135 ? 7.116 -7.507 -19.054 1.00 54.72 135 GLY A N 1
ATOM 1063 C CA . GLY A 1 135 ? 8.342 -6.90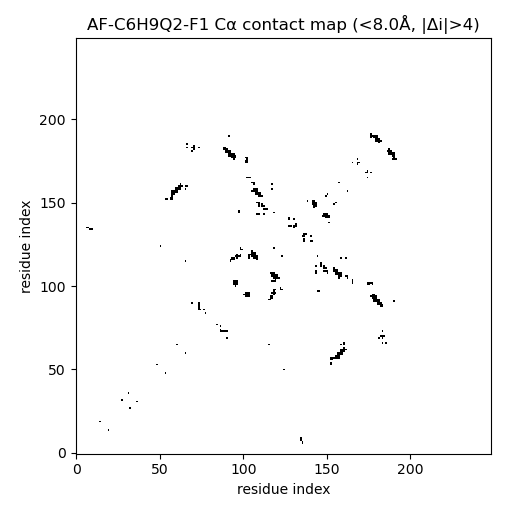6 -19.589 1.00 54.72 135 GLY A CA 1
ATOM 1064 C C . GLY A 1 135 ? 8.544 -5.426 -19.262 1.00 54.72 135 GLY A C 1
ATOM 1065 O O . GLY A 1 135 ? 9.598 -4.889 -19.580 1.00 54.72 135 GLY A O 1
ATOM 1066 N N . TYR A 1 136 ? 7.578 -4.776 -18.603 1.00 57.56 136 TYR A N 1
ATOM 1067 C CA . TYR A 1 136 ? 7.544 -3.316 -18.461 1.00 57.56 136 TYR A CA 1
ATOM 1068 C C . TYR A 1 136 ? 6.996 -2.882 -17.096 1.00 57.56 136 TYR A C 1
ATOM 1070 O O . TYR A 1 136 ? 6.017 -2.148 -17.032 1.00 57.56 136 TYR A O 1
ATOM 1078 N N . GLY A 1 137 ? 7.579 -3.344 -15.987 1.00 58.72 137 GLY A N 1
ATOM 1079 C CA . GLY A 1 137 ? 7.211 -2.828 -14.662 1.00 58.72 137 GLY A CA 1
ATOM 1080 C C . GLY A 1 137 ? 7.554 -1.341 -14.557 1.00 58.72 137 GLY A C 1
ATOM 1081 O O . GLY A 1 137 ? 8.676 -0.998 -14.199 1.00 58.72 137 GLY A O 1
ATOM 1082 N N . MET A 1 138 ? 6.621 -0.459 -14.916 1.00 63.28 138 MET A N 1
ATOM 1083 C CA . MET A 1 138 ? 6.876 0.976 -14.979 1.00 63.28 138 MET A CA 1
ATOM 1084 C C . MET A 1 138 ? 6.736 1.594 -13.589 1.00 63.28 138 MET A C 1
ATOM 1086 O O . MET A 1 138 ? 5.921 1.157 -12.775 1.00 63.28 138 MET A O 1
ATOM 1090 N N . ALA A 1 139 ? 7.476 2.672 -13.315 1.00 62.00 139 ALA A N 1
ATOM 1091 C CA . ALA A 1 139 ? 7.288 3.460 -12.091 1.00 62.00 139 ALA A CA 1
ATOM 1092 C C . ALA A 1 139 ? 5.825 3.921 -11.925 1.00 62.00 139 ALA A C 1
ATOM 1094 O O . ALA A 1 139 ? 5.322 4.034 -10.811 1.00 62.00 139 ALA A O 1
ATOM 1095 N N . GLU A 1 140 ? 5.118 4.120 -13.042 1.00 65.31 140 GLU A N 1
ATOM 1096 C CA . GLU A 1 140 ? 3.706 4.501 -13.071 1.00 65.31 140 GLU A CA 1
ATOM 1097 C C . GLU A 1 140 ? 2.763 3.421 -12.508 1.00 65.31 140 GLU A C 1
ATOM 1099 O O . GLU A 1 140 ? 1.670 3.762 -12.052 1.00 65.31 140 GLU A O 1
ATOM 1104 N N . ASP A 1 141 ? 3.188 2.152 -12.469 1.00 78.94 141 ASP A N 1
ATOM 1105 C CA . ASP A 1 141 ? 2.426 1.064 -11.850 1.00 78.94 141 ASP A CA 1
ATOM 1106 C C . ASP A 1 141 ? 2.502 1.094 -10.317 1.00 78.94 141 ASP A C 1
ATOM 1108 O O . ASP A 1 141 ? 1.602 0.590 -9.641 1.00 78.94 141 ASP A O 1
ATOM 1112 N N . TRP A 1 142 ? 3.529 1.714 -9.734 1.00 89.50 142 TRP A N 1
ATOM 1113 C CA . TRP A 1 142 ? 3.746 1.750 -8.286 1.00 89.50 142 TRP A CA 1
ATOM 1114 C C . TRP A 1 142 ? 3.053 2.943 -7.631 1.00 89.50 142 TRP A C 1
ATOM 1116 O O . TRP A 1 142 ? 3.683 3.817 -7.040 1.00 89.50 142 TRP A O 1
ATOM 1126 N N . LYS A 1 143 ? 1.723 2.957 -7.719 1.00 93.56 143 LYS A N 1
ATOM 1127 C CA . LYS A 1 143 ? 0.866 3.962 -7.081 1.00 93.56 143 LYS A CA 1
ATOM 1128 C C . LYS A 1 143 ? -0.059 3.349 -6.044 1.00 93.56 143 LYS A C 1
ATOM 1130 O O . LYS A 1 143 ? -0.595 2.254 -6.258 1.00 93.56 143 LYS A O 1
ATOM 1135 N N . CYS A 1 144 ? -0.265 4.094 -4.960 1.00 96.44 144 CYS A N 1
ATOM 1136 C CA . CYS A 1 144 ? -1.244 3.783 -3.932 1.00 96.44 144 CYS A CA 1
ATOM 1137 C C . CYS A 1 144 ? -2.631 3.679 -4.589 1.00 96.44 144 CYS A C 1
ATOM 1139 O O . CYS A 1 144 ? -3.025 4.609 -5.296 1.00 96.44 144 CYS A O 1
ATOM 1141 N N . PRO A 1 145 ? -3.377 2.582 -4.381 1.00 95.69 145 PRO A N 1
ATOM 1142 C CA . PRO A 1 145 ? -4.700 2.404 -4.978 1.00 95.69 145 PRO A CA 1
ATOM 1143 C C . PRO A 1 145 ? -5.754 3.375 -4.432 1.00 95.69 145 PRO A C 1
ATOM 1145 O O . PRO A 1 145 ? -6.792 3.534 -5.060 1.00 95.69 145 PRO A O 1
ATOM 1148 N N . ILE A 1 146 ? -5.489 4.011 -3.287 1.00 96.88 146 ILE A N 1
ATOM 1149 C CA . ILE A 1 146 ? -6.426 4.915 -2.612 1.00 96.88 146 ILE A CA 1
ATOM 1150 C C . ILE A 1 146 ? -6.168 6.370 -3.033 1.00 96.88 146 ILE A C 1
ATOM 1152 O O . ILE A 1 146 ? -7.081 7.047 -3.490 1.00 96.88 146 ILE A O 1
ATOM 1156 N N . CYS A 1 147 ? -4.923 6.857 -2.933 1.00 96.81 147 CYS A N 1
ATOM 1157 C CA . CYS A 1 147 ? -4.592 8.270 -3.203 1.00 96.81 147 CYS A CA 1
ATOM 1158 C C . CYS A 1 147 ? -3.662 8.525 -4.396 1.00 96.81 147 CYS A C 1
ATOM 1160 O O . CYS A 1 147 ? -3.380 9.677 -4.712 1.00 96.81 147 CYS A O 1
ATOM 1162 N N . GLY A 1 148 ? -3.138 7.488 -5.050 1.00 95.12 148 GLY A N 1
ATOM 1163 C CA . GLY A 1 148 ? -2.258 7.641 -6.212 1.00 95.12 148 GLY A CA 1
ATOM 1164 C C . GLY A 1 148 ? -0.804 8.038 -5.915 1.00 95.12 148 GLY A C 1
ATOM 1165 O O . GLY A 1 148 ? -0.007 8.083 -6.853 1.00 95.12 148 GLY A O 1
ATOM 1166 N N . ASN A 1 149 ? -0.433 8.279 -4.651 1.00 95.75 149 ASN A N 1
ATOM 1167 C CA . ASN A 1 149 ? 0.949 8.589 -4.255 1.00 95.75 149 ASN A CA 1
ATOM 1168 C C . ASN A 1 149 ? 1.912 7.413 -4.487 1.00 95.75 149 ASN A C 1
ATOM 1170 O O . ASN A 1 149 ? 1.486 6.260 -4.578 1.00 95.75 149 ASN A O 1
ATOM 1174 N N . ASP A 1 150 ? 3.216 7.707 -4.551 1.00 93.75 150 ASP A N 1
ATOM 1175 C CA . ASP A 1 150 ? 4.274 6.709 -4.760 1.00 93.75 150 ASP A CA 1
ATOM 1176 C C . ASP A 1 150 ? 4.190 5.565 -3.740 1.00 93.75 150 ASP A C 1
ATOM 1178 O O . ASP A 1 150 ? 4.213 5.785 -2.526 1.00 93.75 150 ASP A O 1
ATOM 1182 N N . ALA A 1 151 ? 4.106 4.344 -4.260 1.00 94.56 151 ALA A N 1
ATOM 1183 C CA . ALA A 1 151 ? 3.923 3.112 -3.505 1.00 94.56 151 ALA A CA 1
ATOM 1184 C C . ALA A 1 151 ? 4.976 2.055 -3.859 1.00 94.56 151 ALA A C 1
ATOM 1186 O O . ALA A 1 151 ? 4.716 0.858 -3.741 1.00 94.56 151 ALA A O 1
ATOM 1187 N N . ARG A 1 152 ? 6.163 2.480 -4.312 1.00 91.25 152 ARG A N 1
ATOM 1188 C CA . ARG A 1 152 ? 7.308 1.574 -4.477 1.00 91.25 152 ARG A CA 1
ATOM 1189 C C . ARG A 1 152 ? 7.646 0.872 -3.151 1.00 91.25 152 ARG A C 1
ATOM 1191 O O . ARG A 1 152 ? 7.422 1.461 -2.092 1.00 91.25 152 ARG A O 1
ATOM 1198 N N . PRO A 1 153 ? 8.222 -0.344 -3.181 1.00 90.50 153 PRO A N 1
ATOM 1199 C CA . PRO A 1 153 ? 8.466 -1.149 -1.984 1.00 90.50 153 PRO A CA 1
ATOM 1200 C C . PRO A 1 153 ? 9.103 -0.430 -0.790 1.00 90.50 153 PRO A C 1
ATOM 1202 O O . PRO A 1 153 ? 8.643 -0.581 0.334 1.00 90.50 153 PRO A O 1
ATOM 1205 N N . GLN A 1 154 ? 10.112 0.408 -1.032 1.00 90.19 154 GLN A N 1
ATOM 1206 C CA . GLN A 1 154 ? 10.823 1.189 -0.010 1.00 90.19 154 GLN A CA 1
ATOM 1207 C C . GLN A 1 154 ? 9.983 2.293 0.660 1.00 90.19 154 GLN A C 1
ATOM 1209 O O . GLN A 1 154 ? 10.406 2.910 1.640 1.00 90.19 154 GLN A O 1
ATOM 1214 N N . SER A 1 155 ? 8.826 2.603 0.084 1.00 94.19 155 SER A N 1
ATOM 1215 C CA . SER A 1 155 ? 7.888 3.619 0.557 1.00 94.19 155 SER A CA 1
ATOM 1216 C C . SER A 1 155 ? 6.710 2.996 1.310 1.00 94.19 155 SER A C 1
ATOM 1218 O O . SER A 1 155 ? 5.958 3.731 1.954 1.00 94.19 155 SER A O 1
ATOM 1220 N N . LEU A 1 156 ? 6.533 1.673 1.215 1.00 96.69 156 LEU A N 1
ATOM 1221 C CA . LEU A 1 156 ? 5.462 0.930 1.872 1.00 96.69 156 LEU A CA 1
ATOM 1222 C C . LEU A 1 156 ? 5.767 0.755 3.359 1.00 96.69 156 LEU A C 1
ATOM 1224 O O . LEU A 1 156 ? 6.913 0.542 3.760 1.00 96.69 156 LEU A O 1
ATOM 1228 N N . ILE A 1 157 ? 4.710 0.816 4.157 1.00 98.19 157 ILE A N 1
ATOM 1229 C CA . ILE A 1 157 ? 4.721 0.521 5.583 1.00 98.19 157 ILE A CA 1
ATOM 1230 C C . ILE A 1 157 ? 3.576 -0.431 5.927 1.00 98.19 157 ILE A C 1
ATOM 1232 O O . ILE A 1 157 ? 2.522 -0.379 5.292 1.00 98.19 157 ILE A O 1
ATOM 1236 N N . ILE A 1 158 ? 3.772 -1.254 6.953 1.00 98.50 158 ILE A N 1
ATOM 1237 C CA . ILE A 1 158 ? 2.707 -1.985 7.647 1.00 98.50 158 ILE A CA 1
ATOM 1238 C C . ILE A 1 158 ? 2.268 -1.143 8.846 1.00 98.50 158 ILE A C 1
ATOM 1240 O O . ILE A 1 158 ? 3.113 -0.695 9.621 1.00 98.50 158 ILE A O 1
ATOM 1244 N N . ASP A 1 159 ? 0.968 -0.894 8.988 1.00 98.50 159 ASP A N 1
ATOM 1245 C CA . ASP A 1 159 ? 0.432 -0.056 10.067 1.00 98.50 159 ASP A CA 1
ATOM 1246 C C . ASP A 1 159 ? 0.035 -0.913 11.279 1.00 98.50 159 ASP A C 1
ATOM 1248 O O . ASP A 1 159 ? -0.999 -1.583 11.268 1.00 98.50 159 ASP A O 1
ATOM 1252 N N . ASP A 1 160 ? 0.849 -0.901 12.340 1.00 98.56 160 ASP A N 1
ATOM 1253 C CA . ASP A 1 160 ? 0.667 -1.795 13.493 1.00 98.56 160 ASP A CA 1
ATOM 1254 C C . ASP A 1 160 ? -0.616 -1.506 14.291 1.00 98.56 160 ASP A C 1
ATOM 1256 O O . ASP A 1 160 ? -1.128 -2.386 14.996 1.00 98.56 160 ASP A O 1
ATOM 1260 N N . PHE A 1 161 ? -1.169 -0.289 14.196 1.00 98.44 161 PHE A N 1
ATOM 1261 C CA . PHE A 1 161 ? -2.479 0.001 14.779 1.00 98.44 161 PHE A CA 1
ATOM 1262 C C . PHE A 1 161 ? -3.555 -0.821 14.066 1.00 98.44 161 PHE A C 1
ATOM 1264 O O . PHE A 1 161 ? -4.282 -1.574 14.715 1.00 98.44 161 PHE A O 1
ATOM 1271 N N . LEU A 1 162 ? -3.592 -0.770 12.733 1.00 98.50 162 LEU A N 1
ATOM 1272 C CA . LEU A 1 162 ? -4.566 -1.529 11.952 1.00 98.50 162 LEU A CA 1
ATOM 1273 C C . LEU A 1 162 ? -4.290 -3.039 11.943 1.00 98.50 162 LEU A C 1
ATOM 1275 O O . LEU A 1 162 ? -5.241 -3.814 11.866 1.00 98.50 162 LEU A O 1
ATOM 1279 N N . VAL A 1 163 ? -3.034 -3.482 12.104 1.00 98.62 163 VAL A N 1
ATOM 1280 C CA . VAL A 1 163 ? -2.720 -4.903 12.372 1.00 98.62 163 VAL A CA 1
ATOM 1281 C C . VAL A 1 163 ? -3.428 -5.369 13.645 1.00 98.62 163 VAL A C 1
ATOM 1283 O O . VAL A 1 163 ? -4.020 -6.449 13.674 1.00 98.62 163 VAL A O 1
ATOM 1286 N N . THR A 1 164 ? -3.380 -4.552 14.699 1.00 98.44 164 THR A N 1
ATOM 1287 C CA . THR A 1 164 ? -4.017 -4.873 15.981 1.00 98.44 164 THR A CA 1
ATOM 1288 C C . THR A 1 164 ? -5.538 -4.889 15.846 1.00 98.44 164 THR A C 1
ATOM 1290 O O . THR A 1 164 ? -6.160 -5.871 16.243 1.00 98.44 164 THR A O 1
ATOM 1293 N N . VAL A 1 165 ? -6.128 -3.871 15.206 1.00 98.38 165 VAL A N 1
ATOM 1294 C CA . VAL A 1 165 ? -7.571 -3.824 14.892 1.00 98.38 165 VAL A CA 1
ATOM 1295 C C . VAL A 1 165 ? -8.011 -5.088 14.150 1.00 98.38 165 VAL A C 1
ATOM 1297 O O . VAL A 1 165 ? -8.948 -5.764 14.571 1.00 98.38 165 VAL A O 1
ATOM 1300 N N . ARG A 1 166 ? -7.314 -5.442 13.062 1.00 98.19 166 ARG A N 1
ATOM 1301 C CA . ARG A 1 166 ? -7.623 -6.620 12.241 1.00 98.19 166 ARG A CA 1
ATOM 1302 C C . ARG A 1 166 ? -7.586 -7.914 13.045 1.00 98.19 166 ARG A C 1
ATOM 1304 O O . ARG A 1 166 ? -8.436 -8.777 12.829 1.00 98.19 166 ARG A O 1
ATOM 1311 N N . ARG A 1 167 ? -6.611 -8.061 13.946 1.00 98.44 167 ARG A N 1
ATOM 1312 C CA . ARG A 1 167 ? -6.511 -9.225 14.835 1.00 98.44 167 ARG A CA 1
ATOM 1313 C C . ARG A 1 167 ? -7.702 -9.294 15.788 1.00 98.44 167 ARG A C 1
ATOM 1315 O O . ARG A 1 167 ? -8.337 -10.338 15.872 1.00 98.44 167 ARG A O 1
ATOM 1322 N N . THR A 1 168 ? -8.037 -8.185 16.446 1.00 98.25 168 THR A N 1
ATOM 1323 C CA . THR A 1 168 ? -9.172 -8.117 17.379 1.00 98.25 168 THR A CA 1
ATOM 1324 C C . THR A 1 168 ? -10.501 -8.436 16.691 1.00 98.25 168 THR A C 1
ATOM 1326 O O . THR A 1 168 ? -11.308 -9.182 17.241 1.00 98.25 168 THR A O 1
ATOM 1329 N N . LEU A 1 169 ? -10.723 -7.931 15.472 1.00 97.50 169 LEU A N 1
ATOM 1330 C CA . LEU A 1 169 ? -11.918 -8.263 14.689 1.00 97.50 169 LEU A CA 1
ATOM 1331 C C . LEU A 1 169 ? -11.973 -9.751 14.313 1.00 97.50 169 LEU A C 1
ATOM 1333 O O . LEU A 1 169 ? -13.052 -10.335 14.334 1.00 97.50 169 LEU A O 1
ATOM 1337 N N . ASP A 1 170 ? -10.839 -10.381 13.999 1.00 97.56 170 ASP A N 1
ATOM 1338 C CA . ASP A 1 170 ? -10.781 -11.822 13.702 1.00 97.56 170 ASP A CA 1
ATOM 1339 C C . ASP A 1 170 ? -11.164 -12.672 14.912 1.00 97.56 170 ASP A C 1
ATOM 1341 O O . ASP A 1 170 ? -12.035 -13.537 14.840 1.00 97.56 170 ASP A O 1
ATOM 1345 N N . GLU A 1 171 ? -10.547 -12.373 16.058 1.00 97.94 171 GLU A N 1
ATOM 1346 C CA . GLU A 1 171 ? -10.799 -13.055 17.328 1.00 97.94 171 GLU A CA 1
ATOM 1347 C C . GLU A 1 171 ? -12.273 -12.920 17.741 1.00 97.94 171 GLU A C 1
ATOM 1349 O O . GLU A 1 171 ? -12.877 -13.873 18.239 1.00 97.94 171 GLU A O 1
ATOM 1354 N N . GLY A 1 172 ? -12.873 -11.758 17.460 1.00 96.94 172 GLY A N 1
ATOM 1355 C CA . GLY A 1 172 ? -14.297 -11.485 17.648 1.00 96.94 172 GLY A CA 1
ATOM 1356 C C . GLY A 1 172 ? -15.224 -12.051 16.565 1.00 96.94 172 GLY A C 1
ATOM 1357 O O . GLY A 1 172 ? -16.440 -11.969 16.729 1.00 96.94 172 GLY A O 1
ATOM 1358 N N . LYS A 1 173 ? -14.695 -12.636 15.479 1.00 96.31 173 LYS A N 1
ATOM 1359 C CA . LYS A 1 173 ? -15.445 -13.083 14.285 1.00 96.31 173 LYS A CA 1
ATOM 1360 C C . LYS A 1 173 ? -16.265 -11.965 13.616 1.00 96.31 173 LYS A C 1
ATOM 1362 O O . LYS A 1 173 ? -17.380 -12.201 13.162 1.00 96.31 173 LYS A O 1
ATOM 1367 N N . GLN A 1 174 ? -15.696 -10.764 13.549 1.00 94.75 174 GLN A N 1
ATOM 1368 C CA . GLN A 1 174 ? -16.298 -9.526 13.035 1.00 94.75 174 GLN A CA 1
ATOM 1369 C C . GLN A 1 174 ? -15.588 -9.005 11.770 1.00 94.75 174 GLN A C 1
ATOM 1371 O O . GLN A 1 174 ? -15.429 -7.802 11.574 1.00 94.75 174 GLN A O 1
ATOM 1376 N N . LEU A 1 175 ? -15.110 -9.901 10.897 1.00 94.12 175 LEU A N 1
ATOM 1377 C CA . LEU A 1 175 ? -14.433 -9.518 9.643 1.00 94.12 175 LEU A CA 1
ATOM 1378 C C . LEU A 1 175 ? -15.379 -8.978 8.556 1.00 94.12 175 LEU A C 1
ATOM 1380 O O . LEU A 1 175 ? -14.930 -8.605 7.474 1.00 94.12 175 LEU A O 1
ATOM 1384 N N . ASP A 1 176 ? -16.680 -8.931 8.831 1.00 94.12 176 ASP A N 1
ATOM 1385 C CA . ASP A 1 176 ? -17.702 -8.261 8.029 1.00 94.12 176 ASP A CA 1
ATOM 1386 C C . ASP A 1 176 ? -17.787 -6.746 8.303 1.00 94.12 176 ASP A C 1
ATOM 1388 O O . ASP A 1 176 ? -18.392 -6.010 7.518 1.00 94.12 176 ASP A O 1
ATOM 1392 N N . VAL A 1 177 ? -17.145 -6.261 9.373 1.00 95.00 177 VAL A N 1
ATOM 1393 C CA . VAL A 1 177 ? -17.044 -4.833 9.703 1.00 95.00 177 VAL A CA 1
ATOM 1394 C C . VAL A 1 177 ? -16.210 -4.107 8.648 1.00 95.00 177 VAL A C 1
ATOM 1396 O O . VAL A 1 177 ? -15.014 -4.346 8.495 1.00 95.00 177 VAL A O 1
ATOM 1399 N N . LYS A 1 178 ? -16.840 -3.169 7.934 1.00 95.81 178 LYS A N 1
ATOM 1400 C CA . LYS A 1 178 ? -16.200 -2.427 6.836 1.00 95.81 178 LYS A CA 1
ATOM 1401 C C . LYS A 1 178 ? -15.413 -1.201 7.279 1.00 95.81 178 LYS A C 1
ATOM 1403 O O . LYS A 1 178 ? -14.528 -0.772 6.548 1.00 95.81 178 LYS A O 1
ATOM 1408 N N . ALA A 1 179 ? -15.739 -0.636 8.437 1.00 97.69 179 ALA A N 1
ATOM 1409 C CA . ALA A 1 179 ? -15.122 0.581 8.942 1.00 97.69 179 ALA A CA 1
ATOM 1410 C C . ALA A 1 179 ? -15.142 0.618 10.472 1.00 97.69 179 ALA A C 1
ATOM 1412 O O . ALA A 1 179 ? -15.982 -0.019 11.112 1.00 97.69 179 ALA A O 1
ATOM 1413 N N . ILE A 1 180 ? -14.242 1.403 11.054 1.00 98.00 180 ILE A N 1
ATOM 1414 C CA . ILE A 1 180 ? -14.166 1.657 12.497 1.00 98.00 180 ILE A CA 1
ATOM 1415 C C . ILE A 1 180 ? -14.214 3.153 12.783 1.00 98.00 180 ILE A C 1
ATOM 1417 O O . ILE A 1 180 ? -13.823 3.965 11.946 1.00 98.00 180 ILE A O 1
ATOM 1421 N N . LEU A 1 181 ? -14.682 3.502 13.975 1.00 97.06 181 LEU A N 1
ATOM 1422 C CA . LEU A 1 181 ? -14.635 4.851 14.524 1.00 97.06 181 LEU A CA 1
ATOM 1423 C C . LEU A 1 181 ? -13.480 4.905 15.524 1.00 97.06 181 LEU A C 1
ATOM 1425 O O . LEU A 1 181 ? -13.476 4.115 16.462 1.00 97.06 181 LEU A O 1
ATOM 1429 N N . VAL A 1 182 ? -12.497 5.785 15.324 1.00 97.06 182 VAL A N 1
ATOM 1430 C CA . VAL A 1 182 ? -11.300 5.900 16.177 1.00 97.06 182 VAL A CA 1
ATOM 1431 C C . VAL A 1 182 ? -11.283 7.239 16.895 1.00 97.06 182 VAL A C 1
ATOM 1433 O O . VAL A 1 182 ? -11.303 8.285 16.250 1.00 97.06 182 VAL A O 1
ATOM 1436 N N . ARG A 1 183 ? -11.209 7.205 18.225 1.00 94.56 183 ARG A N 1
ATOM 1437 C CA . ARG A 1 183 ? -11.242 8.377 19.109 1.00 94.56 183 ARG A CA 1
ATOM 1438 C C . ARG A 1 183 ? -9.829 8.917 19.399 1.00 94.56 183 ARG A C 1
ATOM 1440 O O . ARG A 1 183 ? -8.846 8.193 19.214 1.00 94.56 183 ARG A O 1
ATOM 1447 N N . PRO A 1 184 ? -9.683 10.164 19.899 1.00 89.88 184 PRO A N 1
ATOM 1448 C CA . PRO A 1 184 ? -8.377 10.753 20.226 1.00 89.88 184 PRO A CA 1
ATOM 1449 C C . PRO A 1 184 ? -7.559 9.975 21.263 1.00 89.88 184 PRO A C 1
ATOM 1451 O O . PRO A 1 184 ? -6.331 10.034 21.256 1.00 89.88 184 PRO A O 1
ATOM 1454 N N . ASP A 1 185 ? -8.211 9.248 22.168 1.00 89.75 185 ASP A N 1
ATOM 1455 C CA . ASP A 1 185 ? -7.541 8.398 23.160 1.00 89.75 185 ASP A CA 1
ATOM 1456 C C . ASP A 1 185 ? -6.992 7.088 22.558 1.00 89.75 185 ASP A C 1
ATOM 1458 O O . ASP A 1 185 ? -6.259 6.358 23.224 1.00 89.75 185 ASP A O 1
ATOM 1462 N N . GLY A 1 186 ? -7.296 6.821 21.284 1.00 92.38 186 GLY A N 1
ATOM 1463 C CA . GLY A 1 186 ? -6.918 5.622 20.547 1.00 92.38 186 GLY A CA 1
ATOM 1464 C C . GLY A 1 186 ? -7.867 4.442 20.728 1.00 92.38 186 GLY A C 1
ATOM 1465 O O . GLY A 1 186 ? -7.625 3.385 20.139 1.00 92.38 186 GLY A O 1
ATOM 1466 N N . SER A 1 187 ? -8.945 4.606 21.500 1.00 95.75 187 SER A N 1
ATOM 1467 C CA . SER A 1 187 ? -10.039 3.640 21.512 1.00 95.75 187 SER A CA 1
ATOM 1468 C C . SER A 1 187 ? -10.755 3.640 20.162 1.00 95.75 187 SER A C 1
ATOM 1470 O O . SER A 1 187 ? -10.804 4.652 19.454 1.00 95.75 187 SER A O 1
ATOM 1472 N N . TRP A 1 188 ? -11.284 2.483 19.776 1.00 97.62 188 TRP A N 1
ATOM 1473 C CA . TRP A 1 188 ? -12.023 2.341 18.532 1.00 97.62 188 TRP A CA 1
ATOM 1474 C C . TRP A 1 188 ? -13.198 1.386 18.688 1.00 97.62 188 TRP A C 1
ATOM 1476 O O . TRP A 1 188 ? -13.177 0.490 19.533 1.00 97.62 188 TRP A O 1
ATOM 1486 N N . GLU A 1 189 ? -14.213 1.574 17.852 1.00 96.69 189 GLU A N 1
ATOM 1487 C CA . GLU A 1 189 ? -15.389 0.708 17.792 1.00 96.69 189 GLU A CA 1
ATOM 1488 C C . GLU A 1 189 ? -15.799 0.412 16.340 1.00 96.69 189 GLU A C 1
ATOM 1490 O O . GLU A 1 189 ? -15.593 1.254 15.458 1.00 96.69 189 GLU A O 1
ATOM 1495 N N . PRO A 1 190 ? -16.372 -0.772 16.049 1.00 97.06 190 PRO A N 1
ATOM 1496 C CA . PRO A 1 190 ? -16.962 -1.062 14.747 1.00 97.06 190 PRO A CA 1
ATOM 1497 C C . PRO A 1 190 ? -18.032 -0.040 14.364 1.00 97.06 190 PRO A C 1
ATOM 1499 O O . PRO A 1 190 ? -18.974 0.210 15.121 1.00 97.06 190 PRO A O 1
ATOM 1502 N N . LYS A 1 191 ? -17.947 0.501 13.148 1.00 95.25 191 LYS A N 1
ATOM 1503 C CA . LYS A 1 191 ? -19.013 1.336 12.600 1.00 95.25 191 LYS A CA 1
ATOM 1504 C C . LYS A 1 191 ? -20.197 0.442 12.243 1.00 95.25 191 LYS A C 1
ATOM 1506 O O . LYS A 1 191 ? -20.113 -0.389 11.340 1.00 95.25 191 LYS A O 1
ATOM 15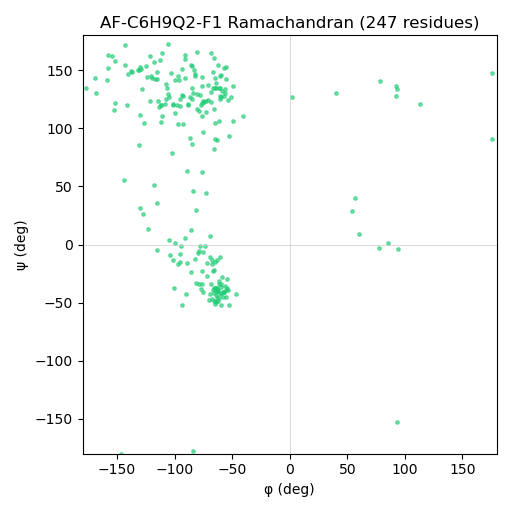11 N N . THR A 1 192 ? -21.313 0.615 12.943 1.00 85.88 192 THR A N 1
ATOM 1512 C CA . THR A 1 192 ? -22.560 -0.072 12.600 1.00 85.88 192 THR A CA 1
ATOM 1513 C C . THR A 1 192 ? -23.190 0.586 11.378 1.00 85.88 192 THR A C 1
ATOM 1515 O O . THR A 1 192 ? -23.483 1.782 11.371 1.00 85.88 192 THR A O 1
ATOM 1518 N N . GLU A 1 193 ? -23.428 -0.207 10.335 1.00 71.75 193 GLU A N 1
ATOM 1519 C CA . GLU A 1 193 ? -24.274 0.176 9.205 1.00 71.75 193 GLU A CA 1
ATOM 1520 C C . GLU A 1 193 ? -25.703 0.340 9.747 1.00 71.75 193 GLU A C 1
ATOM 1522 O O . GLU A 1 193 ? -26.470 -0.619 9.855 1.00 71.75 193 GLU A O 1
ATOM 1527 N N . ARG A 1 194 ? -26.076 1.554 10.173 1.00 55.03 194 ARG A N 1
ATOM 1528 C CA . ARG A 1 194 ? -27.487 1.865 10.407 1.00 55.03 194 ARG A CA 1
ATOM 1529 C C . ARG A 1 194 ? -28.184 1.703 9.061 1.00 55.03 194 ARG A C 1
ATOM 1531 O O . ARG A 1 194 ? -28.021 2.547 8.186 1.00 55.03 194 ARG A O 1
ATOM 1538 N N . ASN A 1 195 ? -28.954 0.625 8.908 1.00 45.03 195 ASN A N 1
ATOM 1539 C CA . ASN A 1 195 ? -29.928 0.461 7.834 1.00 45.03 195 ASN A CA 1
ATOM 1540 C C . ASN A 1 195 ? -30.840 1.696 7.842 1.00 45.03 195 ASN A C 1
ATOM 1542 O O . ASN A 1 195 ? -31.821 1.753 8.584 1.00 45.03 195 ASN A O 1
ATOM 1546 N N . ASN A 1 196 ? -30.504 2.705 7.043 1.00 43.19 196 ASN A N 1
ATOM 1547 C CA . ASN A 1 196 ? -31.312 3.899 6.853 1.00 43.19 196 ASN A CA 1
ATOM 1548 C C . ASN A 1 196 ? -32.492 3.543 5.931 1.00 43.19 196 ASN A C 1
ATOM 1550 O O . ASN A 1 196 ? -32.658 4.090 4.850 1.00 43.19 196 ASN A O 1
ATOM 1554 N N . ASN A 1 197 ? -33.341 2.619 6.386 1.00 40.44 197 ASN A N 1
ATOM 1555 C CA . ASN A 1 197 ? -34.691 2.409 5.871 1.00 40.44 197 ASN A CA 1
ATOM 1556 C C . ASN A 1 197 ? -35.664 3.385 6.550 1.00 40.44 197 ASN A C 1
ATOM 1558 O O . ASN A 1 197 ? -36.753 3.004 6.975 1.00 40.44 197 ASN A O 1
ATOM 1562 N N . ASN A 1 198 ? -35.292 4.664 6.640 1.00 38.03 198 ASN A N 1
ATOM 1563 C CA . ASN A 1 198 ? -36.273 5.710 6.894 1.00 38.03 198 ASN A CA 1
ATOM 1564 C C . ASN A 1 198 ? -36.884 6.123 5.557 1.00 38.03 198 ASN A C 1
ATOM 1566 O O . ASN A 1 198 ? -36.453 7.066 4.897 1.00 38.03 198 ASN A O 1
ATOM 1570 N N . ASN A 1 199 ? -37.921 5.371 5.186 1.00 44.75 199 ASN A N 1
ATOM 1571 C CA . ASN A 1 199 ? -38.979 5.821 4.297 1.00 44.75 199 ASN A CA 1
ATOM 1572 C C . ASN A 1 199 ? -39.495 7.181 4.781 1.00 44.75 199 ASN A C 1
ATOM 1574 O O . ASN A 1 199 ? -40.259 7.245 5.738 1.00 44.75 199 ASN A O 1
ATOM 1578 N N . ASN A 1 200 ? -39.138 8.246 4.074 1.00 36.34 200 ASN A N 1
ATOM 1579 C CA . ASN A 1 200 ? -39.979 9.430 3.963 1.00 36.34 200 ASN A CA 1
ATOM 1580 C C . ASN A 1 200 ? -40.083 9.790 2.482 1.00 36.34 200 ASN A C 1
ATOM 1582 O O . ASN A 1 200 ? -39.328 10.593 1.940 1.00 36.34 200 ASN A O 1
ATOM 1586 N N . ASN A 1 201 ? -41.047 9.144 1.828 1.00 41.62 201 ASN A N 1
ATOM 1587 C CA . ASN A 1 201 ? -41.591 9.591 0.556 1.00 41.62 201 ASN A CA 1
ATOM 1588 C C . ASN A 1 201 ? -42.186 10.994 0.728 1.00 41.62 201 ASN A C 1
ATOM 1590 O O . ASN A 1 201 ? -43.041 11.174 1.592 1.00 41.62 201 ASN A O 1
ATOM 1594 N N . ASN A 1 202 ? -41.775 11.948 -0.116 1.00 34.56 202 ASN A N 1
ATOM 1595 C CA . ASN A 1 202 ? -42.683 12.828 -0.873 1.00 34.56 202 ASN A CA 1
ATOM 1596 C C . ASN A 1 202 ? -41.919 13.890 -1.688 1.00 34.56 202 ASN A C 1
ATOM 1598 O O . ASN A 1 202 ? -41.736 15.014 -1.228 1.00 34.56 202 ASN A O 1
ATOM 1602 N N . ARG A 1 203 ? -41.577 13.592 -2.949 1.00 32.69 203 ARG A N 1
ATOM 1603 C CA . ARG A 1 203 ? -42.276 14.152 -4.129 1.00 32.69 203 ARG A CA 1
ATOM 1604 C C . ARG A 1 203 ? -41.612 13.732 -5.452 1.00 32.69 203 ARG A C 1
ATOM 1606 O O . ARG A 1 203 ? -40.396 13.571 -5.486 1.00 32.69 203 ARG A O 1
ATOM 1613 N N . PRO A 1 204 ? -42.399 13.569 -6.533 1.00 38.56 204 PRO A N 1
ATOM 1614 C CA . PRO A 1 204 ? -41.943 12.992 -7.792 1.00 38.56 204 PRO A CA 1
ATOM 1615 C C . PRO A 1 204 ? -41.565 14.064 -8.823 1.00 38.56 204 PRO A C 1
ATOM 1617 O O . PRO A 1 204 ? -42.263 15.069 -8.929 1.00 38.56 204 PRO A O 1
ATOM 1620 N N . SER A 1 205 ? -40.544 13.778 -9.636 1.00 33.34 205 SER A N 1
ATOM 1621 C CA . SER A 1 205 ? -40.390 14.306 -11.000 1.00 33.34 205 SER A CA 1
ATOM 1622 C C . SER A 1 205 ? -39.578 13.313 -11.838 1.00 33.34 205 SER A C 1
ATOM 1624 O O . SER A 1 205 ? -38.420 13.029 -11.550 1.00 33.34 205 SER A O 1
ATOM 1626 N N . GLU A 1 206 ? -40.248 12.772 -12.845 1.00 35.84 206 GLU A N 1
ATOM 1627 C CA . GLU A 1 206 ? -39.829 11.782 -13.846 1.00 35.84 206 GLU A CA 1
ATOM 1628 C C . GLU A 1 206 ? -39.085 12.482 -15.033 1.00 35.84 206 GLU A C 1
ATOM 1630 O O . GLU A 1 206 ? -38.826 13.685 -14.950 1.00 35.84 206 GLU A O 1
ATOM 1635 N N . PRO A 1 207 ? -38.641 11.798 -16.108 1.00 38.81 207 PRO A N 1
ATOM 1636 C CA . PRO A 1 207 ? -37.238 11.476 -16.361 1.00 38.81 207 PRO A CA 1
ATOM 1637 C C . PRO A 1 207 ? -36.651 12.148 -17.622 1.00 38.81 207 PRO A C 1
ATOM 1639 O O . PRO A 1 207 ? -37.307 12.317 -18.648 1.00 38.81 207 PRO A O 1
ATOM 1642 N N . GLY A 1 208 ? -35.354 12.464 -17.592 1.00 30.14 208 GLY A N 1
ATOM 1643 C CA . GLY A 1 208 ? -34.623 13.033 -18.730 1.00 30.14 208 GLY A CA 1
ATOM 1644 C C . GLY A 1 208 ? -33.755 12.015 -19.472 1.00 30.14 208 GLY A C 1
ATOM 1645 O O . GLY A 1 208 ? -32.541 12.007 -19.300 1.00 30.14 208 GLY A O 1
ATOM 1646 N N . MET A 1 209 ? -34.353 11.178 -20.327 1.00 37.09 209 MET A N 1
ATOM 1647 C CA . MET A 1 209 ? -33.634 10.439 -21.376 1.00 37.09 209 MET A CA 1
ATOM 1648 C C . MET A 1 209 ? -33.340 11.355 -22.572 1.00 37.09 209 MET A C 1
ATOM 1650 O O . MET A 1 209 ? -34.273 11.680 -23.295 1.00 37.09 209 MET A O 1
ATOM 1654 N N . LEU A 1 210 ? -32.073 11.660 -22.876 1.00 34.25 210 LEU A N 1
ATOM 1655 C CA . LEU A 1 210 ? -31.590 12.043 -24.219 1.00 34.25 210 LEU A CA 1
ATOM 1656 C C . LEU A 1 210 ? -30.069 11.801 -24.283 1.00 34.25 210 LEU A C 1
ATOM 1658 O O . LEU A 1 210 ? -29.372 12.132 -23.338 1.00 34.25 210 LEU A O 1
ATOM 1662 N N . LYS A 1 211 ? -29.408 11.327 -25.338 1.00 31.53 211 LYS A N 1
ATOM 1663 C CA . LYS A 1 211 ? -29.733 10.619 -26.583 1.00 31.53 211 LYS A CA 1
ATOM 1664 C C . LYS A 1 211 ? -28.355 10.183 -27.114 1.00 31.53 211 LYS A C 1
ATOM 1666 O O . LYS A 1 211 ? -27.446 11.006 -27.196 1.00 31.53 211 LYS A O 1
ATOM 1671 N N . ARG A 1 212 ? -28.185 8.909 -27.485 1.00 32.06 212 ARG A N 1
ATOM 1672 C CA . ARG A 1 212 ? -27.066 8.480 -28.343 1.00 32.06 212 ARG A CA 1
ATOM 1673 C C . ARG A 1 212 ? -27.234 9.156 -29.702 1.00 32.06 212 ARG A C 1
ATOM 1675 O O . ARG A 1 212 ? -28.331 9.118 -30.253 1.00 32.06 212 ARG A O 1
ATOM 1682 N N . LYS A 1 213 ? -26.153 9.709 -30.251 1.00 29.00 213 LYS A N 1
ATOM 1683 C CA . LYS A 1 213 ? -26.069 10.094 -31.661 1.00 29.00 213 LYS A CA 1
ATOM 1684 C C . LYS A 1 213 ? -25.059 9.172 -32.349 1.00 29.00 213 LYS A C 1
ATOM 1686 O O . LYS A 1 213 ? -23.860 9.263 -32.108 1.00 29.00 213 LYS A O 1
ATOM 1691 N N . ARG A 1 214 ? -25.585 8.234 -33.132 1.00 30.86 214 ARG A N 1
ATOM 1692 C CA . ARG A 1 214 ? -24.915 7.589 -34.270 1.00 30.86 214 ARG A CA 1
ATOM 1693 C C . ARG A 1 214 ? -25.529 8.165 -35.554 1.00 30.86 214 ARG A C 1
ATOM 1695 O O . ARG A 1 214 ? -26.544 8.848 -35.439 1.00 30.86 214 ARG A O 1
ATOM 1702 N N . GLU A 1 215 ? -24.918 7.796 -36.685 1.00 30.59 215 GLU A N 1
ATOM 1703 C CA . GLU A 1 215 ? -25.308 8.031 -38.095 1.00 30.59 215 GLU A CA 1
ATOM 1704 C C . GLU A 1 215 ? -24.679 9.311 -38.681 1.00 30.59 215 GLU A C 1
ATOM 1706 O O . GLU A 1 215 ? -24.688 10.352 -38.028 1.00 30.59 215 GLU A O 1
ATOM 1711 N N . ASP A 1 216 ? -23.992 9.330 -39.831 1.00 29.02 216 ASP A N 1
ATOM 1712 C CA . ASP A 1 216 ? -23.809 8.428 -40.994 1.00 29.02 216 ASP A CA 1
ATOM 1713 C C . ASP A 1 216 ? -22.430 8.765 -41.631 1.00 29.02 216 ASP A C 1
ATOM 1715 O O . ASP A 1 216 ? -21.869 9.813 -41.323 1.00 29.02 216 ASP A O 1
ATOM 1719 N N . GLY A 1 217 ? -21.731 7.990 -42.468 1.00 25.64 217 GLY A N 1
ATOM 1720 C CA . GLY A 1 217 ? -22.138 7.001 -43.464 1.00 25.64 217 GLY A CA 1
ATOM 1721 C C . GLY A 1 217 ? -21.778 7.514 -44.875 1.00 25.64 217 GLY A C 1
ATOM 1722 O O . GLY A 1 217 ? -22.292 8.547 -45.283 1.00 25.64 217 GLY A O 1
ATOM 1723 N N . LEU A 1 218 ? -20.950 6.733 -45.601 1.00 26.55 218 LEU A N 1
ATOM 1724 C CA . LEU A 1 218 ? -20.673 6.748 -47.064 1.00 26.55 218 LEU A CA 1
ATOM 1725 C C . LEU A 1 218 ? -19.707 7.854 -47.572 1.00 26.55 218 LEU A C 1
ATOM 1727 O O . LEU A 1 218 ? -19.750 8.978 -47.105 1.00 26.55 218 LEU A O 1
ATOM 1731 N N . SER A 1 219 ? -18.783 7.656 -48.522 1.00 25.34 219 SER A N 1
ATOM 1732 C CA . SER A 1 219 ? -18.509 6.569 -49.474 1.00 25.34 219 SER A CA 1
ATOM 1733 C C . SER A 1 219 ? -17.144 6.775 -50.164 1.00 25.34 219 SER A C 1
ATOM 1735 O O . SER A 1 219 ? -16.766 7.891 -50.499 1.00 25.34 219 SER A O 1
ATOM 1737 N N . ILE A 1 220 ? -16.464 5.649 -50.390 1.00 26.95 220 ILE A N 1
ATOM 1738 C CA . ILE A 1 220 ? -15.599 5.228 -51.512 1.00 26.95 220 ILE A CA 1
ATOM 1739 C C . ILE A 1 220 ? -15.361 6.242 -52.651 1.00 26.95 220 ILE A C 1
ATOM 1741 O O . ILE A 1 220 ? -16.302 6.580 -53.359 1.00 26.95 220 ILE A O 1
ATOM 1745 N N . THR A 1 221 ? -14.081 6.495 -52.963 1.00 25.73 221 THR A N 1
ATOM 1746 C CA . THR A 1 221 ? -13.549 6.503 -54.345 1.00 25.73 221 THR A CA 1
ATOM 1747 C C . THR A 1 221 ? -12.059 6.136 -54.353 1.00 25.73 221 THR A C 1
ATOM 1749 O O . THR A 1 221 ? -11.247 6.812 -53.725 1.00 25.73 221 THR A O 1
ATOM 1752 N N . SER A 1 222 ? -11.706 5.075 -55.083 1.00 29.27 222 SER A N 1
ATOM 1753 C CA . SER A 1 222 ? -10.341 4.781 -55.552 1.00 29.27 222 SER A CA 1
ATOM 1754 C C . SER A 1 222 ? -9.886 5.807 -56.603 1.00 29.27 222 SER A C 1
ATOM 1756 O O . SER A 1 222 ? -10.727 6.486 -57.196 1.00 29.27 222 SER A O 1
ATOM 1758 N N . PRO A 1 223 ? -8.578 5.870 -56.908 1.00 31.64 223 PRO A N 1
ATOM 1759 C CA . PRO A 1 223 ? -8.159 5.243 -58.167 1.00 31.64 223 PRO A CA 1
ATOM 1760 C C . PRO A 1 223 ? -6.812 4.493 -58.115 1.00 31.64 223 PRO A C 1
ATOM 1762 O O . PRO A 1 223 ? -5.863 4.888 -57.444 1.00 31.64 223 PRO A O 1
ATOM 1765 N N . ASN A 1 224 ? -6.748 3.420 -58.909 1.00 27.80 224 ASN A N 1
ATOM 1766 C CA . ASN A 1 224 ? -5.528 2.796 -59.432 1.00 27.80 224 ASN A CA 1
ATOM 1767 C C . ASN A 1 224 ? -4.802 3.760 -60.391 1.00 27.80 224 ASN A C 1
ATOM 1769 O O . ASN A 1 224 ? -5.476 4.370 -61.218 1.00 27.80 224 ASN A O 1
ATOM 1773 N N . ASN A 1 225 ? -3.460 3.785 -60.406 1.00 31.88 225 ASN A N 1
ATOM 1774 C CA . ASN A 1 225 ? -2.690 3.138 -61.485 1.00 31.88 225 ASN A CA 1
ATOM 1775 C C . ASN A 1 225 ? -1.154 3.203 -61.319 1.00 31.88 225 ASN A C 1
ATOM 1777 O O . ASN A 1 225 ? -0.585 4.253 -61.058 1.00 31.88 225 ASN A O 1
ATOM 1781 N N . HIS A 1 226 ? -0.549 2.036 -61.569 1.00 29.00 226 HIS A N 1
ATOM 1782 C CA . HIS A 1 226 ? 0.699 1.701 -62.277 1.00 29.00 226 HIS A CA 1
ATOM 1783 C C . HIS A 1 226 ? 2.017 2.503 -62.179 1.00 29.00 226 HIS A C 1
ATOM 1785 O O . HIS A 1 226 ? 2.107 3.653 -62.590 1.00 29.00 226 HIS A O 1
ATOM 1791 N N . GLY A 1 227 ? 3.086 1.720 -61.928 1.00 25.33 227 GLY A N 1
ATOM 1792 C CA . GLY A 1 227 ? 4.460 1.894 -62.441 1.00 25.33 227 GLY A CA 1
ATOM 1793 C C . GLY A 1 227 ? 5.377 2.701 -61.514 1.00 25.33 227 GLY A C 1
ATOM 1794 O O . GLY A 1 227 ? 4.954 3.710 -60.985 1.00 25.33 227 GLY A O 1
ATOM 1795 N N . GLN A 1 228 ? 6.637 2.372 -61.233 1.00 30.02 228 GLN A N 1
ATOM 1796 C CA . GLN A 1 228 ? 7.617 1.450 -61.806 1.00 30.02 228 GLN A CA 1
ATOM 1797 C C . GLN A 1 228 ? 8.660 1.122 -60.717 1.00 30.02 228 GLN A C 1
ATOM 1799 O O . GLN A 1 228 ? 8.941 1.942 -59.845 1.00 30.02 228 GLN A O 1
ATOM 1804 N N . GLN A 1 229 ? 9.260 -0.067 -60.803 1.00 35.50 229 GLN A N 1
ATOM 1805 C CA . GLN A 1 229 ? 10.501 -0.419 -60.111 1.00 35.50 229 GLN A CA 1
ATOM 1806 C C . GLN A 1 229 ? 11.631 0.534 -60.519 1.00 35.50 229 GLN A C 1
ATOM 1808 O O . GLN A 1 229 ? 11.888 0.703 -61.711 1.00 35.50 229 GLN A O 1
ATOM 1813 N N . GLN A 1 230 ? 12.362 1.072 -59.542 1.00 30.19 230 GLN A N 1
ATOM 1814 C CA . GLN A 1 230 ? 13.716 1.576 -59.759 1.00 30.19 230 GLN A CA 1
ATOM 1815 C C . GLN A 1 230 ? 14.661 1.000 -58.705 1.00 30.19 230 GLN A C 1
ATOM 1817 O O . GLN A 1 230 ? 14.566 1.289 -57.515 1.00 30.19 230 GLN A O 1
ATOM 1822 N N . LEU A 1 231 ? 15.555 0.146 -59.204 1.00 29.83 231 LEU A N 1
ATOM 1823 C CA . LEU A 1 231 ? 16.782 -0.308 -58.567 1.00 29.83 231 LEU A CA 1
ATOM 1824 C C . LEU A 1 231 ? 17.752 0.874 -58.438 1.00 29.83 231 LEU A C 1
ATOM 1826 O O . LEU A 1 231 ? 17.973 1.584 -59.419 1.00 29.83 231 LEU A O 1
ATOM 1830 N N . TYR A 1 232 ? 18.380 1.027 -57.273 1.00 31.02 232 TYR A N 1
ATOM 1831 C CA . TYR A 1 232 ? 19.580 1.850 -57.100 1.00 31.02 232 TYR A CA 1
ATOM 1832 C C . TYR A 1 232 ? 20.651 1.063 -56.324 1.00 31.02 232 TYR A C 1
ATOM 1834 O O . TYR A 1 232 ? 20.303 0.161 -55.561 1.00 31.02 232 TYR A O 1
ATOM 1842 N N . PRO A 1 233 ? 21.943 1.337 -56.584 1.00 32.38 233 PRO A N 1
ATOM 1843 C CA . PRO A 1 233 ? 23.019 0.355 -56.477 1.00 32.38 233 PRO A CA 1
ATOM 1844 C C . PRO A 1 233 ? 23.692 0.297 -55.099 1.00 32.38 233 PRO A C 1
ATOM 1846 O O . PRO A 1 233 ? 23.686 1.267 -54.340 1.00 32.38 233 PRO A O 1
ATOM 1849 N N . ASP A 1 234 ? 24.347 -0.839 -54.849 1.00 37.16 234 ASP A N 1
ATOM 1850 C CA . ASP A 1 234 ? 25.261 -1.090 -53.735 1.00 37.16 234 ASP A CA 1
ATOM 1851 C C . ASP A 1 234 ? 26.325 0.008 -53.577 1.00 37.16 234 ASP A C 1
ATOM 1853 O O . ASP A 1 234 ? 26.988 0.418 -54.539 1.00 37.16 234 ASP A O 1
ATOM 1857 N N . ARG A 1 235 ? 26.563 0.432 -52.329 1.00 33.59 235 ARG A N 1
ATOM 1858 C CA . ARG A 1 235 ? 27.776 1.164 -51.943 1.00 33.59 235 ARG A CA 1
ATOM 1859 C C . ARG A 1 235 ? 28.338 0.670 -50.605 1.00 33.59 235 ARG A C 1
ATOM 1861 O O . ARG A 1 235 ? 27.582 0.218 -49.752 1.00 33.59 235 ARG A O 1
ATOM 1868 N N . PRO A 1 236 ? 29.671 0.741 -50.436 1.00 33.72 236 PRO A N 1
ATOM 1869 C CA . PRO A 1 236 ? 30.420 -0.201 -49.621 1.00 33.72 236 PRO A CA 1
ATOM 1870 C C . PRO A 1 236 ? 30.456 0.160 -48.136 1.00 33.72 236 PRO A C 1
ATOM 1872 O O . PRO A 1 236 ? 30.396 1.326 -47.738 1.00 33.72 236 PRO A O 1
ATOM 1875 N N . SER A 1 237 ? 30.630 -0.893 -47.346 1.00 36.94 237 SER A N 1
ATOM 1876 C CA . SER A 1 237 ? 30.822 -0.940 -45.902 1.00 36.94 237 SER A CA 1
ATOM 1877 C C . SER A 1 237 ? 31.937 0.002 -45.431 1.00 36.94 237 SER A C 1
ATOM 1879 O O . SER A 1 237 ? 33.073 -0.071 -45.903 1.00 36.94 237 SER A O 1
ATOM 1881 N N . LYS A 1 238 ? 31.620 0.870 -44.462 1.00 38.41 238 LYS A N 1
ATOM 1882 C CA . LYS A 1 238 ? 32.612 1.645 -43.705 1.00 38.41 238 LYS A CA 1
ATOM 1883 C C . LYS A 1 238 ? 32.870 0.999 -42.346 1.00 38.41 238 LYS A C 1
ATOM 1885 O O . LYS A 1 238 ? 31.973 0.448 -41.721 1.00 38.41 238 LYS A O 1
ATOM 1890 N N . GLN A 1 239 ? 34.143 1.057 -41.975 1.00 36.69 239 GLN A N 1
ATOM 1891 C CA . GLN A 1 239 ? 34.806 0.385 -40.865 1.00 36.69 239 GLN A CA 1
ATOM 1892 C C . GLN A 1 239 ? 34.163 0.654 -39.498 1.00 36.69 239 GLN A C 1
ATOM 1894 O O . GLN A 1 239 ? 33.753 1.771 -39.194 1.00 36.69 239 GLN A O 1
ATOM 1899 N N . SER A 1 240 ? 34.147 -0.403 -38.685 1.00 35.44 240 SER A N 1
ATOM 1900 C CA . SER A 1 240 ? 33.808 -0.415 -37.263 1.00 35.44 240 SER A CA 1
ATOM 1901 C C . SER A 1 240 ? 34.763 0.483 -36.468 1.00 35.44 240 SER A C 1
ATOM 1903 O O . SER A 1 240 ? 35.980 0.307 -36.527 1.00 35.44 240 SER A O 1
ATOM 1905 N N . SER A 1 241 ? 34.207 1.432 -35.716 1.00 52.03 241 SER A N 1
ATOM 1906 C CA . SER A 1 241 ? 34.880 2.074 -34.585 1.00 52.03 241 SER A CA 1
ATOM 1907 C C . SER A 1 241 ? 34.466 1.376 -33.288 1.00 52.03 241 SER A C 1
ATOM 1909 O O . SER A 1 241 ? 33.310 0.982 -33.131 1.00 52.03 241 SER A O 1
ATOM 1911 N N . THR A 1 242 ? 35.414 1.221 -32.367 1.00 34.41 242 THR A N 1
ATOM 1912 C CA . THR A 1 242 ? 35.227 0.610 -31.043 1.00 34.41 242 THR A CA 1
ATOM 1913 C C . THR A 1 242 ? 34.263 1.424 -30.166 1.00 34.41 242 THR A C 1
ATOM 1915 O O . THR A 1 242 ? 34.364 2.651 -30.178 1.00 34.41 242 THR A O 1
ATOM 1918 N N . PRO A 1 243 ? 33.358 0.783 -29.399 1.00 37.84 243 PRO A N 1
ATOM 1919 C CA . PRO A 1 243 ? 32.422 1.486 -28.525 1.00 37.84 243 PRO A CA 1
ATOM 1920 C C . PRO A 1 243 ? 33.137 2.097 -27.312 1.00 37.84 243 PRO A C 1
ATOM 1922 O O . PRO A 1 243 ? 33.992 1.461 -26.697 1.00 37.84 243 PRO A O 1
ATOM 1925 N N . GLU A 1 244 ? 32.770 3.331 -26.980 1.00 42.19 244 GLU A N 1
ATOM 1926 C CA . GLU A 1 244 ? 33.217 4.051 -25.787 1.00 42.19 244 GLU A CA 1
ATOM 1927 C C . GLU A 1 244 ? 32.297 3.698 -24.608 1.00 42.19 244 GLU A C 1
ATOM 1929 O O . GLU A 1 244 ? 31.073 3.777 -24.722 1.00 42.19 244 GLU A O 1
ATOM 1934 N N . VAL A 1 245 ? 32.887 3.262 -23.492 1.00 47.28 245 VAL A N 1
ATOM 1935 C CA . VAL A 1 245 ? 32.182 2.958 -22.239 1.00 47.28 245 VAL A CA 1
ATOM 1936 C C . VAL A 1 245 ? 32.263 4.196 -21.356 1.00 47.28 245 VAL A C 1
ATOM 1938 O O . VAL A 1 245 ? 33.361 4.626 -21.011 1.00 47.28 245 VAL A O 1
ATOM 1941 N N . ILE A 1 246 ? 31.112 4.764 -20.999 1.00 44.78 246 ILE A N 1
ATOM 1942 C CA . ILE A 1 246 ? 31.018 5.856 -20.028 1.00 44.78 246 ILE A CA 1
ATOM 1943 C C . ILE A 1 246 ? 30.334 5.290 -18.788 1.00 44.78 246 ILE A C 1
ATOM 1945 O O . ILE A 1 246 ? 29.151 4.950 -18.828 1.00 44.78 246 ILE A O 1
ATOM 1949 N N . GLU A 1 247 ? 31.097 5.163 -17.707 1.00 32.44 247 GLU A N 1
ATOM 1950 C CA . GLU A 1 247 ? 30.566 4.872 -16.377 1.00 32.44 247 GLU A CA 1
ATOM 1951 C C . GLU A 1 247 ? 29.977 6.169 -15.807 1.00 32.44 247 GLU A C 1
ATOM 1953 O O . GLU A 1 247 ? 30.606 7.227 -15.863 1.00 32.44 247 GLU A O 1
ATOM 1958 N N . LEU A 1 248 ? 28.733 6.103 -15.336 1.00 33.25 248 LEU A N 1
ATOM 1959 C CA . LEU A 1 248 ? 28.079 7.207 -14.642 1.00 33.25 248 LEU A CA 1
ATOM 1960 C C . LEU A 1 248 ? 28.171 6.918 -13.140 1.00 33.25 248 LEU A C 1
ATOM 1962 O O . LEU A 1 248 ? 27.582 5.937 -12.684 1.00 33.25 248 LEU A O 1
ATOM 1966 N N . ASP A 1 249 ? 28.943 7.747 -12.431 1.00 36.53 249 ASP A N 1
ATOM 1967 C CA . ASP A 1 249 ? 29.083 7.750 -10.964 1.00 36.53 249 ASP A CA 1
ATOM 1968 C C . ASP A 1 249 ? 27.757 8.043 -10.234 1.00 36.53 249 ASP A C 1
ATOM 1970 O O . ASP A 1 249 ? 26.970 8.897 -10.719 1.00 36.53 249 ASP A O 1
#

pLDDT: mean 74.51, std 25.17, range [25.33, 98.62]

InterPro domains:
  IPR004181 Zinc finger, MIZ-type [PF02891] (99-148)
  IPR013083 Zinc finger, RING/FYVE/PHD-type [G3DSA:3.30.40.10] (51-191)
  IPR018527 Rubredoxin, iron-binding site [PS00202] (138-148)

Solvent-accessible surface area (backbone atoms only — not comparable to full-atom values): 16831 Å² total; per-residue (Å²): 135,81,83,75,77,82,69,73,80,80,54,74,90,78,61,65,90,75,93,75,88,86,85,87,84,86,86,72,51,82,70,60,68,72,44,93,74,85,85,87,87,84,90,81,90,85,83,81,80,49,70,70,59,50,57,73,57,42,42,76,42,55,36,68,61,55,41,52,52,50,32,47,53,56,62,61,80,68,80,80,76,102,59,91,77,83,70,60,74,50,48,79,41,54,37,47,7,89,86,75,78,37,52,41,89,48,36,19,42,31,83,75,53,94,63,87,52,35,33,27,47,66,62,51,51,52,60,48,49,62,48,31,74,72,58,60,65,48,76,84,66,34,40,35,91,86,80,58,44,67,36,46,61,87,38,31,27,34,40,46,45,56,45,49,52,51,49,54,29,52,79,67,71,43,64,82,50,50,30,32,36,38,29,73,90,62,53,68,46,77,52,75,84,73,80,80,77,74,86,74,88,85,85,90,84,86,84,90,88,84,78,90,83,80,90,86,83,89,79,91,80,86,83,88,82,85,88,77,94,78,90,80,80,92,79,83,90,76,82,88,75,84,85,84,86,82,86,82,132

Secondary structure (DSSP, 8-state):
---SSSPPP--GGG--SS-----------HHHHTS------------PPPHHHHHTTPEEEPHHHHHHHHHHHHHTT-SS-SS-----S-EEEE-B-TTTSSB-SSEEEETT-SS---EEHHHHHHHHHHHHTTT---GGG-B-TTT--B--GGGEEEEHHHHHHHHHHHHTT-TT--EEEE-TTS-EEE---------------------------------------------PPPPPPPPPP----

Organism: Ajellomyces capsulatus (strain H143) (NCBI:txid544712)

Nearest PDB structures (foldseek):
  6u75-assembly2_B  TM=8.313E-01  e=8.268E-09  Saccharomyces cerevisiae S288C
  4mvt-assembly1_A  TM=8.327E-01  e=4.527E-08  Homo sapiens
  6u75-assembly1_A  TM=8.422E-01  e=4.833E-08  Saccharomyces cerevisiae S288C
  4mvt-assembly3_C  TM=7.947E-01  e=7.155E-08  Homo sapiens
  4mvt-assembly4_D  TM=8.312E-01  e=3.220E-07  Homo sapiens

Foldseek 3Di:
DPPPPDFDDDCVVVDDPDDDDDDDDDDDDPVRVPDPDDDDDDDDDDDDDDPVRLVVLAAADEQVNLLVLQLCVLVVVPDDDDDDDPRDQWDKEFQQAPQPRFGAQFFKDFPPDPHSYGHHPVSLVVVLVVVVVVVGSDQQSQATPPPGDGRRSNRMYTYVLVNVVSVVCVVVVNRVQGIWTAGSVRDIDGDDPPPPPPDDDDDDDDDDDDDDDDDDDDDDDDDDDDDDDDDDDDDDDDDDDDDDDDDDD